Protein AF-A0AA39ZCD0-F1 (afdb_monomer)

Radius of gyration: 27.42 Å; Cα contacts (8 Å, |Δi|>4): 130; chains: 1; bounding box: 56×53×64 Å

Organism: NCBI:txid330535

Structure (mmCIF, N/CA/C/O backbone):
data_AF-A0AA39ZCD0-F1
#
_entry.id   AF-A0AA39ZCD0-F1
#
loop_
_atom_site.group_PDB
_atom_site.id
_atom_site.type_symbol
_atom_site.label_atom_id
_atom_site.label_alt_id
_atom_site.label_comp_id
_atom_site.label_asym_id
_atom_site.label_entity_id
_atom_site.label_seq_id
_atom_site.pdbx_PDB_ins_code
_atom_site.Cartn_x
_atom_site.Cartn_y
_atom_site.Cartn_z
_atom_site.occupancy
_atom_site.B_iso_or_equiv
_atom_site.auth_seq_id
_atom_site.auth_comp_id
_atom_site.auth_asym_id
_atom_site.auth_atom_id
_atom_site.pdbx_PDB_model_num
ATOM 1 N N . MET A 1 1 ? 4.519 18.105 -7.112 1.00 44.09 1 MET A N 1
ATOM 2 C CA . MET A 1 1 ? 4.224 17.464 -8.408 1.00 44.09 1 MET A CA 1
ATOM 3 C C . MET A 1 1 ? 4.262 18.559 -9.457 1.00 44.09 1 MET A C 1
ATOM 5 O O . MET A 1 1 ? 3.676 19.600 -9.175 1.00 44.09 1 MET A O 1
ATOM 9 N N . PRO A 1 2 ? 4.978 18.392 -10.578 1.00 51.25 2 PRO A N 1
ATOM 10 C CA . PRO A 1 2 ? 4.897 19.323 -11.704 1.00 51.25 2 PRO A CA 1
ATOM 11 C C . PRO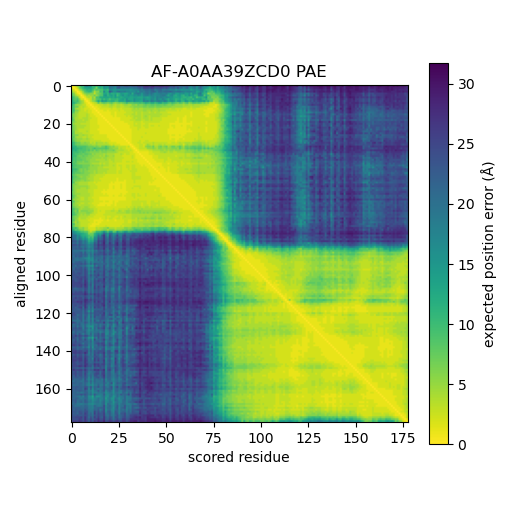 A 1 2 ? 3.452 19.404 -12.214 1.00 51.25 2 PRO A C 1
ATOM 13 O O . PRO A 1 2 ? 2.723 18.412 -12.127 1.00 51.25 2 PRO A O 1
ATOM 16 N N . GLU A 1 3 ? 3.031 20.560 -12.723 1.00 55.91 3 GLU A N 1
ATOM 17 C CA . GLU A 1 3 ? 1.694 20.727 -13.303 1.00 55.91 3 GLU A CA 1
ATOM 18 C C . GLU A 1 3 ? 1.580 19.935 -14.616 1.00 55.91 3 GLU A C 1
ATOM 20 O O . GLU A 1 3 ? 2.472 19.969 -15.466 1.00 55.91 3 GLU A O 1
ATOM 25 N N . SER A 1 4 ? 0.490 19.181 -14.779 1.00 61.84 4 SER A N 1
ATOM 26 C CA . SER A 1 4 ? 0.178 18.495 -16.035 1.00 61.84 4 SER A CA 1
ATOM 27 C C . SER A 1 4 ? -0.308 19.507 -17.067 1.00 61.84 4 SER A C 1
ATOM 29 O O . SER A 1 4 ? -1.226 20.274 -16.780 1.00 61.84 4 SER A O 1
ATOM 31 N N . ILE A 1 5 ? 0.259 19.475 -18.271 1.00 66.38 5 ILE A N 1
ATOM 32 C CA . ILE A 1 5 ? -0.042 20.456 -19.323 1.00 66.38 5 ILE A CA 1
ATOM 33 C C . ILE A 1 5 ? -1.172 19.953 -20.234 1.00 66.38 5 ILE A C 1
ATOM 35 O O . ILE A 1 5 ? -1.940 20.757 -20.756 1.00 66.38 5 ILE A O 1
ATOM 39 N N . LEU A 1 6 ? -1.333 18.630 -20.381 1.00 69.38 6 LEU A N 1
ATOM 40 C CA . LEU A 1 6 ? -2.444 17.999 -21.106 1.00 69.38 6 LEU A CA 1
ATOM 41 C C . LEU A 1 6 ? -2.854 16.683 -20.429 1.00 69.38 6 LEU A C 1
ATOM 43 O O . LEU A 1 6 ? -1.992 15.894 -20.042 1.00 69.38 6 LEU A O 1
ATOM 47 N N . SER A 1 7 ? -4.160 16.418 -20.335 1.00 71.88 7 SER A N 1
ATOM 48 C CA . SER A 1 7 ? -4.708 15.131 -19.893 1.00 71.88 7 SER A CA 1
ATOM 49 C C . SER A 1 7 ? -5.740 14.605 -20.896 1.00 71.88 7 SER A C 1
ATOM 51 O O . SER A 1 7 ? -6.658 15.318 -21.303 1.00 71.88 7 SER A O 1
ATOM 53 N N . HIS A 1 8 ? -5.574 13.358 -21.345 1.00 69.31 8 HIS A N 1
ATOM 54 C CA . HIS A 1 8 ? -6.487 12.716 -22.296 1.00 69.31 8 HIS A CA 1
ATOM 55 C C . HIS A 1 8 ? -6.453 11.188 -22.150 1.00 69.31 8 HIS A C 1
ATOM 57 O O . HIS A 1 8 ? -5.379 10.596 -22.099 1.00 69.31 8 HIS A O 1
ATOM 63 N N . ASN A 1 9 ? -7.627 10.544 -22.101 1.00 73.50 9 ASN A N 1
ATOM 64 C CA . ASN A 1 9 ? -7.791 9.081 -22.022 1.00 73.50 9 ASN A CA 1
ATOM 65 C C . ASN A 1 9 ? -6.924 8.379 -20.952 1.00 73.50 9 ASN A C 1
ATOM 67 O O . ASN A 1 9 ? -6.330 7.343 -21.229 1.00 73.50 9 ASN A O 1
ATOM 71 N N . GLY A 1 10 ? -6.841 8.934 -19.737 1.00 72.44 10 GLY A N 1
ATOM 72 C CA . GLY A 1 10 ? -6.073 8.335 -18.631 1.00 72.44 10 GLY A CA 1
ATOM 73 C C . GLY A 1 10 ? -4.564 8.601 -18.675 1.00 72.44 10 GLY A C 1
ATOM 74 O O . GLY A 1 10 ? -3.849 8.219 -17.758 1.00 72.44 10 GLY A O 1
ATOM 75 N N . PHE A 1 11 ? -4.072 9.317 -19.684 1.00 82.44 11 PHE A N 1
ATOM 76 C CA . PHE A 1 11 ? -2.681 9.751 -19.739 1.00 82.44 11 PHE A CA 1
ATOM 77 C C . PHE A 1 11 ? -2.556 11.227 -19.364 1.00 82.44 11 PHE A C 1
ATOM 79 O O . PHE A 1 11 ? -3.386 12.051 -19.766 1.00 82.44 11 PHE A O 1
ATOM 86 N N . ALA A 1 12 ? -1.499 11.565 -18.626 1.00 85.44 12 ALA A N 1
ATOM 87 C CA . ALA A 1 12 ? -1.090 12.940 -18.379 1.00 85.44 12 ALA A CA 1
ATOM 88 C C . ALA A 1 12 ? 0.286 13.181 -18.980 1.00 85.44 12 ALA A C 1
ATOM 90 O O . ALA A 1 12 ? 1.235 12.430 -18.756 1.00 85.44 12 ALA A O 1
ATOM 91 N N . LEU A 1 13 ? 0.373 14.271 -19.731 1.00 90.00 13 LEU A N 1
ATOM 92 C CA . LEU A 1 13 ? 1.620 14.796 -20.243 1.00 90.00 13 LEU A CA 1
ATOM 93 C C . LEU A 1 13 ? 2.082 15.923 -19.318 1.00 90.00 13 LEU A C 1
ATOM 95 O O . LEU A 1 13 ? 1.360 16.903 -19.103 1.00 90.00 13 LEU A O 1
ATOM 99 N N . ARG A 1 14 ? 3.292 15.792 -18.780 1.00 92.88 14 ARG A N 1
ATOM 100 C CA . ARG A 1 14 ? 3.943 16.820 -17.958 1.00 92.88 14 ARG A CA 1
ATOM 101 C C . ARG A 1 14 ? 5.411 16.953 -18.327 1.00 92.88 14 ARG A C 1
ATOM 103 O O . ARG A 1 14 ? 5.994 16.031 -18.894 1.00 92.88 14 ARG A O 1
ATOM 110 N N . GLU A 1 15 ? 6.019 18.078 -17.976 1.00 93.75 15 GLU A N 1
ATOM 111 C CA . GLU A 1 15 ? 7.472 18.212 -18.071 1.00 93.75 15 GLU A CA 1
ATOM 112 C C . GLU A 1 15 ? 8.171 17.249 -17.098 1.00 93.75 15 GLU A C 1
ATOM 114 O O . GLU A 1 15 ? 7.703 16.978 -15.981 1.00 93.75 15 GLU A O 1
ATOM 119 N N . ALA A 1 16 ? 9.286 16.692 -17.560 1.00 93.56 16 ALA A N 1
ATOM 120 C CA . ALA A 1 16 ? 10.140 15.817 -16.782 1.00 93.56 16 ALA A CA 1
ATOM 121 C C . ALA A 1 16 ? 11.045 16.625 -15.846 1.00 93.56 16 ALA A C 1
ATOM 123 O O . ALA A 1 16 ? 11.486 17.728 -16.158 1.00 93.56 16 ALA A O 1
ATOM 124 N N . THR A 1 17 ? 11.352 16.038 -14.697 1.00 94.31 17 THR A N 1
ATOM 125 C CA . THR A 1 17 ? 12.225 16.607 -13.668 1.00 94.31 17 THR A CA 1
ATOM 126 C C . THR A 1 17 ? 13.406 15.684 -13.396 1.00 94.31 17 THR A C 1
ATOM 128 O O . THR A 1 17 ? 13.421 14.528 -13.818 1.00 94.31 17 THR A O 1
ATOM 131 N N . GLU A 1 18 ? 14.394 16.154 -12.633 1.00 94.50 18 GLU A N 1
ATO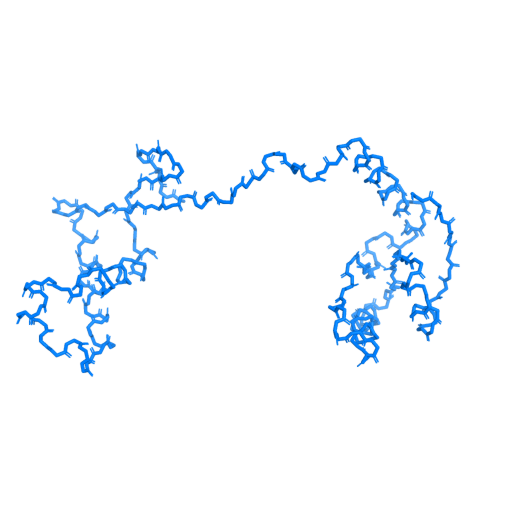M 132 C CA . GLU A 1 18 ? 15.552 15.333 -12.255 1.00 94.50 18 GLU A CA 1
ATOM 133 C C . GLU A 1 18 ? 15.153 14.048 -11.496 1.00 94.50 18 GLU A C 1
ATOM 135 O O . GLU A 1 18 ? 15.809 13.012 -11.623 1.00 94.50 18 GLU A O 1
ATOM 140 N N . ALA A 1 19 ? 14.033 14.070 -10.764 1.00 94.38 19 ALA A N 1
ATOM 141 C CA . ALA A 1 19 ? 13.493 12.888 -10.088 1.00 94.38 19 ALA A CA 1
ATOM 142 C C . ALA A 1 19 ? 13.088 11.771 -11.068 1.00 94.38 19 ALA A C 1
ATOM 144 O O . ALA A 1 19 ? 13.095 10.595 -10.701 1.00 94.38 19 ALA A O 1
ATOM 145 N N . ASP A 1 20 ? 12.789 12.123 -12.319 1.00 95.06 20 ASP A N 1
ATOM 146 C CA . ASP A 1 20 ? 12.362 11.190 -13.355 1.00 95.06 20 ASP A CA 1
ATOM 147 C C . ASP A 1 20 ? 13.537 10.527 -14.093 1.00 95.06 20 ASP A C 1
ATOM 149 O O . ASP A 1 20 ? 13.322 9.628 -14.909 1.00 95.06 20 ASP A O 1
ATOM 153 N N . LEU A 1 21 ? 14.788 10.912 -13.803 1.00 96.44 21 LEU A N 1
ATOM 154 C CA . LEU A 1 21 ? 15.980 10.374 -14.470 1.00 96.44 21 LEU A CA 1
ATOM 155 C C . LEU A 1 21 ? 16.028 8.836 -14.526 1.00 96.44 21 LEU A C 1
ATOM 157 O O . LEU A 1 21 ? 16.328 8.307 -15.599 1.00 96.44 21 LEU A O 1
ATOM 161 N N . PRO A 1 22 ? 15.719 8.077 -13.452 1.00 95.81 22 PRO A N 1
ATOM 162 C CA . PRO A 1 22 ? 15.685 6.617 -13.540 1.00 95.81 22 PRO A CA 1
ATOM 163 C C . PRO A 1 22 ? 14.637 6.097 -14.536 1.00 95.81 22 PRO A C 1
ATOM 165 O O . PRO A 1 22 ? 14.894 5.123 -15.242 1.00 95.81 22 PRO A O 1
ATOM 168 N N . ALA A 1 23 ? 13.469 6.742 -14.615 1.00 93.75 23 ALA A N 1
ATOM 169 C CA . ALA A 1 23 ? 12.394 6.351 -15.522 1.00 93.75 23 ALA A CA 1
ATOM 170 C C . ALA A 1 23 ? 12.734 6.700 -16.978 1.00 93.75 23 ALA A C 1
ATOM 172 O O . ALA A 1 23 ? 12.608 5.842 -17.848 1.00 93.75 23 ALA A O 1
ATOM 173 N N . LEU A 1 24 ? 13.247 7.910 -17.227 1.00 95.88 24 LEU A N 1
ATOM 174 C CA . LEU A 1 24 ? 13.734 8.342 -18.541 1.00 95.88 24 LEU A CA 1
ATOM 175 C C . LEU A 1 24 ? 14.825 7.410 -19.073 1.00 95.88 24 LEU A C 1
ATOM 177 O O . LEU A 1 24 ? 14.736 6.939 -20.204 1.00 95.88 24 LEU A O 1
ATOM 181 N N . THR A 1 25 ? 15.811 7.085 -18.231 1.00 96.75 25 THR A N 1
ATOM 182 C CA . THR A 1 25 ? 16.914 6.182 -18.600 1.00 96.75 25 THR A CA 1
ATOM 183 C C . THR A 1 25 ? 16.378 4.803 -18.968 1.00 96.75 25 THR A C 1
ATOM 185 O O . THR A 1 25 ? 16.749 4.244 -19.997 1.00 96.75 25 THR A O 1
ATOM 188 N N . ARG A 1 26 ? 15.440 4.270 -18.175 1.00 95.38 26 ARG A N 1
ATOM 189 C CA . ARG A 1 26 ? 14.784 2.997 -18.478 1.00 95.38 26 ARG A CA 1
ATOM 190 C C . ARG A 1 26 ? 14.054 3.026 -19.815 1.00 95.38 26 ARG A C 1
ATOM 192 O O . ARG A 1 26 ? 14.234 2.103 -20.603 1.00 95.38 26 ARG A O 1
ATOM 199 N N . ILE A 1 27 ? 13.230 4.047 -20.047 1.00 94.69 27 ILE A N 1
ATOM 200 C CA . ILE A 1 27 ? 12.458 4.196 -21.286 1.00 94.69 27 ILE A CA 1
ATOM 201 C C . ILE A 1 27 ? 13.403 4.272 -22.483 1.00 94.69 27 ILE A C 1
ATOM 203 O O . ILE A 1 27 ? 13.161 3.594 -23.473 1.00 94.69 27 ILE A O 1
ATOM 207 N N . HIS A 1 28 ? 14.499 5.024 -22.381 1.00 94.81 28 HIS A N 1
ATOM 208 C CA . HIS A 1 28 ? 15.498 5.111 -23.441 1.00 94.81 28 HIS A CA 1
ATOM 209 C C . HIS A 1 28 ? 16.135 3.743 -23.732 1.00 94.81 28 HIS A C 1
ATOM 211 O O . HIS A 1 28 ? 16.032 3.234 -24.845 1.00 94.81 28 HIS A O 1
ATOM 217 N N . VAL A 1 29 ? 16.718 3.100 -22.714 1.00 93.06 29 VAL A N 1
ATOM 218 C CA . VAL A 1 29 ? 17.422 1.814 -22.868 1.00 93.06 29 VAL A CA 1
ATOM 219 C C . VAL A 1 29 ? 16.496 0.714 -23.404 1.00 93.06 29 VAL A C 1
ATOM 221 O O . VAL A 1 29 ? 16.932 -0.144 -24.167 1.00 93.06 29 VAL A O 1
ATOM 224 N N . GLN A 1 30 ? 15.217 0.725 -23.017 1.00 91.88 30 GLN A N 1
ATOM 225 C CA . GLN A 1 30 ? 14.235 -0.279 -23.443 1.00 91.88 30 GLN A CA 1
ATOM 226 C C . GLN A 1 30 ? 13.532 0.072 -24.761 1.00 91.88 30 GLN A C 1
ATOM 228 O O . GLN A 1 30 ? 13.071 -0.834 -25.450 1.00 91.88 30 GLN A O 1
ATOM 233 N N . GLY A 1 31 ? 13.419 1.357 -25.096 1.00 90.94 31 GLY A N 1
ATOM 234 C CA . GLY A 1 31 ? 12.686 1.843 -26.264 1.00 90.94 31 GLY A CA 1
ATOM 235 C C . GLY A 1 31 ? 13.540 1.953 -27.523 1.00 90.94 31 GLY A C 1
ATOM 236 O O . GLY A 1 31 ? 13.033 1.725 -28.614 1.00 90.94 31 GLY A O 1
ATOM 237 N N . PHE A 1 32 ? 14.835 2.247 -27.381 1.00 86.88 32 PHE A N 1
ATOM 238 C CA . PHE A 1 32 ? 15.748 2.484 -28.505 1.00 86.88 32 PHE A CA 1
ATOM 239 C C . PHE A 1 32 ? 16.640 1.259 -28.787 1.00 86.88 32 PHE A C 1
ATOM 241 O O . PHE A 1 32 ? 17.846 1.357 -29.011 1.00 86.88 32 PHE A O 1
ATOM 248 N N . THR A 1 33 ? 16.061 0.058 -28.760 1.00 81.62 33 THR A N 1
ATOM 249 C CA . THR A 1 33 ? 16.808 -1.200 -28.942 1.00 81.62 33 THR A CA 1
ATOM 250 C C . THR A 1 33 ? 17.250 -1.435 -30.391 1.00 81.62 33 THR A C 1
ATOM 252 O O . THR A 1 33 ? 18.344 -1.966 -30.618 1.00 81.62 33 THR A O 1
ATOM 255 N N . GLU A 1 34 ? 16.440 -1.006 -31.364 1.00 82.94 34 GLU A N 1
ATOM 256 C CA . GLU A 1 34 ? 16.639 -1.225 -32.809 1.00 82.94 34 GLU A CA 1
ATOM 257 C C . GLU A 1 34 ? 17.085 0.030 -33.577 1.00 82.94 34 GLU A C 1
ATOM 259 O O . GLU A 1 34 ? 17.214 0.010 -34.799 1.00 82.94 34 GLU A O 1
ATOM 264 N N . GLU A 1 35 ? 17.362 1.122 -32.871 1.00 84.88 35 GLU A N 1
ATOM 265 C CA . GLU A 1 35 ? 17.651 2.415 -33.486 1.00 84.88 35 GLU A CA 1
ATOM 266 C C . GLU A 1 35 ? 19.056 2.425 -34.118 1.00 84.88 35 GLU A C 1
ATOM 268 O O . GLU A 1 35 ? 20.048 2.184 -33.416 1.00 84.88 35 GLU A O 1
ATOM 273 N N . PRO A 1 36 ? 19.196 2.700 -35.435 1.00 90.31 36 PRO A N 1
ATOM 274 C CA . PRO A 1 36 ? 20.482 2.598 -36.133 1.00 90.31 36 PRO A CA 1
ATOM 275 C C . PRO A 1 36 ? 21.582 3.470 -35.522 1.00 90.31 36 PRO A C 1
ATOM 277 O O . PRO A 1 36 ? 22.748 3.076 -35.493 1.00 90.31 36 PRO A O 1
ATOM 280 N N . TYR A 1 37 ? 21.210 4.641 -34.999 1.00 89.56 37 TYR A N 1
ATOM 281 C CA . TYR A 1 37 ? 22.121 5.525 -34.275 1.00 89.56 37 TYR A CA 1
ATOM 282 C C . TYR A 1 37 ? 22.662 4.863 -33.001 1.00 89.56 37 TYR A C 1
ATOM 284 O O . TYR A 1 37 ? 23.874 4.856 -32.790 1.00 89.56 37 TYR A O 1
ATOM 292 N N . GLU A 1 38 ? 21.795 4.244 -32.195 1.00 87.50 38 GLU A N 1
ATOM 293 C CA . GLU A 1 38 ? 22.200 3.580 -30.952 1.00 87.50 38 GLU A CA 1
ATOM 294 C C . GLU A 1 38 ? 23.121 2.385 -31.225 1.00 87.50 38 GLU A C 1
ATOM 296 O O . GLU A 1 38 ? 24.093 2.144 -30.507 1.00 87.50 38 GLU A O 1
ATOM 301 N N . GLN A 1 39 ? 22.853 1.645 -32.306 1.00 87.75 39 GLN A N 1
ATOM 302 C CA . GLN A 1 39 ? 23.717 0.552 -32.751 1.00 87.75 39 GLN A CA 1
ATOM 303 C C . GLN A 1 39 ? 25.091 1.038 -33.210 1.00 87.75 39 GLN A C 1
ATOM 305 O O . GLN A 1 39 ? 26.099 0.418 -32.870 1.00 87.75 39 GLN A O 1
ATOM 310 N N . TYR A 1 40 ? 25.135 2.140 -33.957 1.00 92.06 40 TYR A N 1
ATOM 311 C CA . TYR A 1 40 ? 26.373 2.698 -34.486 1.00 92.06 40 TYR A CA 1
ATOM 312 C C . TYR A 1 40 ? 27.233 3.364 -33.402 1.00 92.06 40 TYR A C 1
ATOM 314 O O . TYR A 1 40 ? 28.434 3.109 -33.324 1.00 92.06 40 TYR A O 1
ATOM 322 N N . CYS A 1 41 ? 26.634 4.202 -32.555 1.00 91.31 41 CYS A N 1
ATOM 323 C CA . CYS A 1 41 ? 27.354 4.967 -31.538 1.00 91.31 41 CYS A CA 1
ATOM 324 C C . CYS A 1 41 ? 27.679 4.149 -30.285 1.00 91.31 41 CYS A C 1
ATOM 326 O O . CYS A 1 41 ? 28.717 4.382 -29.665 1.00 91.31 41 CYS A O 1
ATOM 328 N N . PHE A 1 42 ? 26.843 3.168 -29.933 1.00 93.38 42 PHE A N 1
ATOM 329 C CA . PHE A 1 42 ? 27.001 2.368 -28.715 1.00 93.38 42 PHE A CA 1
ATOM 330 C C . PHE A 1 42 ? 26.970 0.860 -29.024 1.00 93.38 42 PHE A C 1
ATOM 332 O O . PHE A 1 42 ? 26.117 0.119 -28.516 1.00 93.38 42 PHE A O 1
ATOM 339 N N . PRO A 1 43 ? 27.922 0.354 -29.835 1.00 94.25 43 PRO A N 1
ATOM 340 C CA . PRO A 1 43 ? 27.924 -1.039 -30.286 1.00 94.25 43 PRO A CA 1
ATOM 341 C C . PRO A 1 43 ? 28.134 -2.043 -29.142 1.00 94.25 43 PRO A C 1
ATOM 343 O O . PRO A 1 43 ? 27.706 -3.188 -29.240 1.00 94.25 43 PRO A O 1
ATOM 346 N N . ARG A 1 44 ? 28.757 -1.615 -28.033 1.00 94.38 44 ARG A N 1
ATOM 347 C CA . ARG A 1 44 ? 29.088 -2.464 -26.872 1.00 94.38 44 ARG A CA 1
ATOM 348 C C . ARG A 1 44 ? 28.124 -2.304 -25.691 1.00 94.38 44 ARG A C 1
ATOM 350 O O . ARG A 1 44 ? 28.396 -2.822 -24.614 1.00 94.38 44 ARG A O 1
ATOM 357 N N . ARG A 1 45 ? 26.988 -1.617 -25.866 1.00 92.88 45 ARG A N 1
ATOM 358 C CA . ARG A 1 45 ? 26.023 -1.354 -24.777 1.00 92.88 45 ARG A CA 1
ATOM 359 C C . ARG A 1 45 ? 25.473 -2.617 -24.105 1.00 92.88 45 ARG A C 1
ATOM 361 O O . ARG A 1 45 ? 25.148 -2.588 -22.928 1.00 92.88 45 ARG A O 1
ATOM 368 N N . ASN A 1 46 ? 25.421 -3.735 -24.832 1.00 91.00 46 ASN A N 1
ATOM 369 C CA . ASN A 1 46 ? 24.986 -5.025 -24.287 1.00 91.00 46 ASN A CA 1
ATOM 370 C C . ASN A 1 46 ? 26.090 -5.741 -23.488 1.00 91.00 46 ASN A C 1
ATOM 372 O O . ASN A 1 46 ? 25.781 -6.553 -22.623 1.00 91.00 46 ASN A O 1
ATOM 376 N N . GLU A 1 47 ? 27.365 -5.454 -23.774 1.00 95.88 47 GLU A N 1
ATOM 377 C CA . GLU A 1 47 ? 28.508 -5.967 -23.004 1.00 95.88 47 GLU A CA 1
ATOM 378 C C . GLU A 1 47 ? 28.707 -5.169 -21.706 1.00 95.88 47 GLU A C 1
ATOM 380 O O . GLU A 1 47 ? 29.127 -5.737 -20.700 1.00 95.88 47 GLU A O 1
ATOM 385 N N . TYR A 1 48 ? 28.373 -3.871 -21.721 1.00 95.88 48 TYR A N 1
ATOM 386 C CA . TYR A 1 48 ? 28.502 -2.950 -20.583 1.00 95.88 48 TYR A CA 1
ATOM 387 C C . TYR A 1 48 ? 27.183 -2.213 -20.302 1.00 95.88 48 TYR A C 1
ATOM 389 O O . TYR A 1 48 ? 27.102 -0.991 -20.467 1.00 95.88 48 TYR A O 1
ATOM 397 N N . PRO A 1 49 ? 26.128 -2.936 -19.892 1.00 94.31 49 PRO A N 1
ATOM 398 C CA . PRO A 1 49 ? 24.809 -2.343 -19.686 1.00 94.31 49 PRO A CA 1
ATOM 399 C C . PRO A 1 49 ? 24.796 -1.313 -18.551 1.00 94.31 49 PRO A C 1
ATOM 401 O O . PRO A 1 49 ? 24.083 -0.317 -18.649 1.00 94.31 49 PRO A O 1
ATOM 404 N N . ASP A 1 50 ? 25.612 -1.512 -17.511 1.00 96.25 50 ASP A N 1
ATOM 405 C CA . ASP A 1 50 ? 25.716 -0.575 -16.390 1.00 96.25 50 ASP A CA 1
ATOM 406 C C . ASP A 1 50 ? 26.360 0.749 -16.819 1.00 96.25 50 ASP A C 1
ATOM 408 O O . ASP A 1 50 ? 25.839 1.815 -16.496 1.00 96.25 50 ASP A O 1
ATOM 412 N N . ASP A 1 51 ? 27.445 0.702 -17.599 1.00 96.62 51 ASP A N 1
ATOM 413 C CA . ASP A 1 51 ? 28.096 1.913 -18.114 1.00 96.62 51 ASP A CA 1
ATOM 414 C C . ASP A 1 51 ? 27.156 2.679 -19.045 1.00 96.62 51 ASP A C 1
ATOM 416 O O . ASP A 1 51 ? 27.005 3.894 -18.913 1.00 96.62 51 ASP A O 1
ATOM 420 N N . TYR A 1 52 ? 26.484 1.966 -19.955 1.00 95.44 52 TYR A N 1
ATOM 421 C CA . TYR A 1 52 ? 25.498 2.567 -20.847 1.00 95.44 52 TYR A CA 1
ATOM 422 C C . TYR A 1 52 ? 24.370 3.227 -20.048 1.00 95.44 52 TYR A C 1
ATOM 424 O O . TYR A 1 52 ? 24.062 4.392 -20.274 1.00 95.44 52 TYR A O 1
ATOM 432 N N . TRP A 1 53 ? 23.836 2.550 -19.028 1.00 96.38 53 TRP A N 1
ATOM 433 C CA . TRP A 1 53 ? 22.833 3.123 -18.134 1.00 96.38 53 TRP A CA 1
ATOM 434 C C . TRP A 1 53 ? 23.312 4.409 -17.446 1.00 96.38 53 TRP A C 1
ATOM 436 O O . TRP A 1 53 ? 22.594 5.412 -17.456 1.00 96.38 53 TRP A O 1
ATOM 446 N N . GLN A 1 54 ? 24.508 4.408 -16.845 1.00 97.25 54 GLN A N 1
ATOM 447 C CA . GLN A 1 54 ? 25.023 5.581 -16.126 1.00 97.25 54 GLN A CA 1
ATOM 448 C C . GLN A 1 54 ? 25.246 6.770 -17.068 1.00 97.25 54 GLN A C 1
ATOM 450 O O . GLN A 1 54 ? 24.846 7.889 -16.742 1.00 97.25 54 GLN A O 1
ATOM 455 N N . TRP A 1 55 ? 25.823 6.540 -18.250 1.00 96.81 55 TRP A N 1
ATOM 456 C CA . TRP A 1 55 ? 26.069 7.597 -19.235 1.00 96.81 55 TRP A CA 1
ATOM 457 C C . TRP A 1 55 ? 24.791 8.105 -19.902 1.00 96.81 55 TRP A C 1
ATOM 459 O O . TRP A 1 55 ? 24.657 9.312 -20.110 1.00 96.81 55 TRP A O 1
ATOM 469 N N . THR A 1 56 ? 23.816 7.236 -20.178 1.00 96.56 56 THR A N 1
ATOM 470 C CA . THR A 1 56 ? 22.487 7.655 -20.644 1.00 96.56 56 THR A CA 1
ATOM 471 C C . THR A 1 56 ? 21.804 8.508 -19.578 1.00 96.56 56 THR A C 1
ATOM 473 O O . THR A 1 56 ? 21.326 9.599 -19.884 1.00 96.56 56 THR A O 1
ATOM 476 N N . LYS A 1 57 ? 21.820 8.082 -18.307 1.00 97.06 57 LYS A N 1
ATOM 477 C CA . LYS A 1 57 ? 21.265 8.868 -17.198 1.00 97.06 57 LYS A CA 1
ATOM 478 C C . LYS A 1 57 ? 21.931 10.241 -17.080 1.00 97.06 57 LYS A C 1
ATOM 480 O O . LYS A 1 57 ? 21.227 11.237 -16.923 1.00 97.06 57 LYS A O 1
ATOM 485 N N . GLN A 1 58 ? 23.261 10.299 -17.177 1.00 97.44 58 GLN A N 1
ATOM 486 C CA . GLN A 1 58 ? 24.005 11.559 -17.154 1.00 97.44 58 GLN A CA 1
ATOM 487 C C . GLN A 1 58 ? 23.631 12.454 -18.342 1.00 97.44 58 GLN A C 1
ATOM 489 O O . GLN A 1 58 ? 23.385 13.639 -18.154 1.00 97.44 58 GLN A O 1
ATOM 494 N N . SER A 1 59 ? 23.488 11.885 -19.540 1.00 95.88 59 SER A N 1
ATOM 495 C CA . SER A 1 59 ? 23.085 12.636 -20.736 1.00 95.88 59 SER A CA 1
ATOM 496 C C . SER A 1 59 ? 21.702 13.276 -20.564 1.00 95.88 59 SER A C 1
ATOM 498 O O . SER A 1 59 ? 21.524 14.460 -20.840 1.00 95.88 59 SER A O 1
ATOM 500 N N . TYR A 1 60 ? 20.727 12.529 -20.032 1.00 96.75 60 TYR A N 1
ATOM 501 C CA . TYR A 1 60 ? 19.396 13.068 -19.726 1.00 96.75 60 TYR A CA 1
ATOM 502 C C . TYR A 1 60 ? 19.422 14.126 -18.619 1.00 96.75 60 TYR A C 1
ATOM 504 O O . TYR A 1 60 ? 18.642 15.077 -18.678 1.00 96.75 60 TYR A O 1
ATOM 512 N N . LYS A 1 61 ? 20.329 14.009 -17.641 1.00 97.06 61 LYS A N 1
ATOM 513 C CA . LYS A 1 61 ? 20.554 15.069 -16.655 1.00 97.06 61 LYS A CA 1
ATOM 514 C C . LYS A 1 61 ? 21.060 16.345 -17.328 1.00 97.06 61 LYS A C 1
ATOM 516 O O . LYS A 1 61 ? 20.477 17.404 -17.117 1.00 97.06 61 LYS A O 1
ATOM 521 N N . ASP A 1 62 ? 22.069 16.235 -18.188 1.00 96.88 62 ASP A N 1
ATOM 522 C CA . ASP A 1 62 ? 22.640 17.382 -18.899 1.00 96.88 62 ASP A CA 1
ATOM 523 C C . ASP A 1 62 ? 21.603 18.072 -19.805 1.00 96.88 62 ASP A C 1
ATOM 525 O O . ASP A 1 62 ? 21.663 19.288 -20.004 1.00 96.88 62 ASP A O 1
ATOM 529 N N . PHE A 1 63 ? 20.640 17.317 -20.350 1.00 96.56 63 PHE A N 1
ATOM 530 C CA . PHE A 1 63 ? 19.514 17.874 -21.106 1.00 96.56 63 PHE A CA 1
ATOM 531 C C . PHE A 1 63 ? 18.554 18.667 -20.214 1.00 96.56 63 PHE A C 1
ATOM 533 O O . PHE A 1 63 ? 18.183 19.783 -20.579 1.00 96.56 63 PHE A O 1
ATOM 540 N N . LEU A 1 64 ? 18.182 18.126 -19.048 1.00 94.56 64 LEU A N 1
ATOM 541 C CA . LEU A 1 64 ? 17.315 18.810 -18.080 1.00 94.56 64 LEU A CA 1
ATOM 542 C C . LEU A 1 64 ? 17.971 20.072 -17.497 1.00 94.56 64 LEU A C 1
ATOM 544 O O . LEU A 1 64 ? 17.282 21.062 -17.263 1.00 94.56 64 LEU A O 1
ATOM 548 N N . ASP A 1 65 ? 19.297 20.073 -17.337 1.00 95.12 65 ASP A N 1
ATOM 549 C CA . ASP A 1 65 ? 20.069 21.233 -16.871 1.00 95.12 65 ASP A CA 1
ATOM 550 C C . ASP A 1 65 ? 20.163 22.354 -17.942 1.00 95.12 65 ASP A C 1
ATOM 552 O O . ASP A 1 65 ? 20.617 23.466 -17.659 1.00 95.12 65 ASP A O 1
ATOM 556 N N . GLN A 1 66 ? 19.693 22.103 -19.175 1.00 94.62 66 GLN A N 1
ATOM 557 C CA . GLN A 1 66 ? 19.665 23.053 -20.298 1.00 94.62 66 GLN A CA 1
ATOM 558 C C . GLN A 1 66 ? 18.231 23.317 -20.816 1.00 94.62 66 GLN A C 1
ATOM 560 O O . GLN A 1 66 ? 17.957 23.115 -22.005 1.00 94.62 66 GLN A O 1
ATOM 565 N N . PRO A 1 67 ? 17.316 23.859 -19.985 1.00 90.31 67 PRO A N 1
ATOM 566 C CA . PRO A 1 67 ? 15.896 24.013 -20.336 1.00 90.31 67 PRO A CA 1
ATOM 567 C C . PRO A 1 67 ? 15.631 25.000 -21.488 1.00 90.31 67 PRO A C 1
ATOM 569 O O . PRO A 1 67 ? 14.564 24.997 -22.088 1.00 90.31 67 PRO A O 1
ATOM 572 N N . HIS A 1 68 ? 16.608 25.847 -21.830 1.00 91.44 68 HIS A N 1
ATOM 573 C CA . HIS A 1 68 ? 16.546 26.755 -22.983 1.00 91.44 68 HIS A CA 1
ATOM 574 C C . HIS A 1 68 ? 16.822 26.054 -24.325 1.00 91.44 68 HIS A C 1
ATOM 576 O O . HIS A 1 68 ? 16.591 26.642 -25.381 1.00 91.44 68 HIS A O 1
ATOM 582 N N . LYS A 1 69 ? 17.366 24.831 -24.291 1.00 93.75 69 LYS A N 1
ATOM 583 C CA . LYS A 1 69 ? 17.747 24.046 -25.471 1.00 93.75 69 LYS A CA 1
ATOM 584 C C . LYS A 1 69 ? 16.906 22.783 -25.617 1.00 93.75 69 LYS A C 1
ATOM 586 O O . LYS A 1 69 ? 16.569 22.412 -26.739 1.00 93.75 69 LYS A O 1
ATOM 591 N N . TYR A 1 70 ? 16.580 22.134 -24.503 1.00 92.50 70 TYR A N 1
ATOM 592 C CA . TYR A 1 70 ? 15.807 20.902 -24.484 1.00 92.50 70 TYR A CA 1
ATOM 593 C C . TYR A 1 70 ? 14.625 21.030 -23.531 1.00 92.50 70 TYR A C 1
ATOM 595 O O . TYR A 1 70 ? 14.759 21.536 -22.421 1.00 92.50 70 TYR A O 1
ATOM 603 N N . THR A 1 71 ? 13.481 20.498 -23.947 1.00 91.00 71 THR A N 1
ATOM 604 C CA . THR A 1 71 ? 12.340 20.261 -23.063 1.00 91.00 71 THR A CA 1
ATOM 605 C C . THR A 1 71 ? 11.963 18.799 -23.194 1.00 91.00 71 THR A C 1
ATOM 607 O O . THR A 1 71 ? 11.754 18.302 -24.301 1.00 91.00 71 THR A O 1
ATOM 610 N N . ILE A 1 72 ? 11.910 18.098 -22.066 1.00 92.31 72 ILE A N 1
ATOM 611 C CA . ILE A 1 72 ? 11.582 16.677 -22.023 1.00 92.31 72 ILE A CA 1
ATOM 612 C C . ILE A 1 72 ? 10.210 16.548 -21.388 1.00 92.31 72 ILE A C 1
ATOM 614 O O . ILE A 1 72 ? 10.002 16.998 -20.265 1.00 92.31 72 ILE A O 1
ATOM 618 N N . TYR A 1 73 ? 9.286 15.921 -22.106 1.00 92.19 73 TYR A N 1
ATOM 619 C CA . TYR A 1 73 ? 7.964 15.603 -21.591 1.00 92.19 73 TYR A CA 1
ATOM 620 C C . TYR A 1 73 ? 7.876 14.119 -21.262 1.00 92.19 73 TYR A C 1
ATOM 622 O O . TYR A 1 73 ? 8.355 13.272 -22.017 1.00 92.19 73 TYR A O 1
ATOM 630 N N . LEU A 1 74 ? 7.230 13.813 -20.144 1.00 90.88 74 LEU A N 1
ATOM 631 C CA . LEU A 1 74 ? 6.835 12.467 -19.771 1.00 90.88 74 LEU A CA 1
ATOM 632 C C . LEU A 1 74 ? 5.341 12.315 -19.987 1.00 90.88 74 LEU A C 1
ATOM 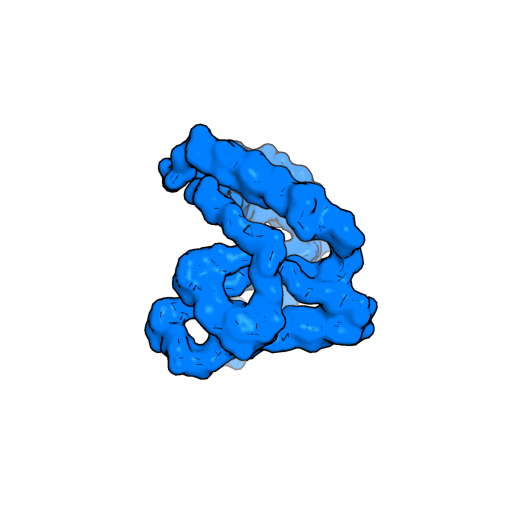634 O O . LEU A 1 74 ? 4.541 13.095 -19.466 1.00 90.88 74 LEU A O 1
ATOM 638 N N . LEU A 1 75 ? 4.993 11.293 -20.762 1.00 90.25 75 LEU A N 1
ATOM 639 C CA . LEU A 1 75 ? 3.643 10.773 -20.821 1.00 90.25 75 LEU A CA 1
ATOM 640 C C . LEU A 1 75 ? 3.544 9.676 -19.772 1.00 90.25 75 LEU A C 1
ATOM 642 O O . LEU A 1 75 ? 4.082 8.581 -19.944 1.00 90.25 75 LEU A O 1
ATOM 646 N N . GLU A 1 76 ? 2.876 9.985 -18.677 1.00 84.38 76 GLU A N 1
ATOM 647 C CA . GLU A 1 76 ? 2.543 8.987 -17.683 1.00 84.38 76 GLU A CA 1
ATOM 648 C C . GLU A 1 76 ? 1.144 8.476 -18.003 1.00 84.38 76 GLU A C 1
ATOM 650 O O . GLU A 1 76 ? 0.213 9.257 -18.216 1.00 84.38 76 GLU A O 1
ATOM 655 N N . ASP A 1 77 ? 0.992 7.152 -18.027 1.00 81.44 77 ASP A N 1
ATOM 656 C CA . ASP A 1 77 ? -0.288 6.572 -17.645 1.00 81.44 77 ASP A CA 1
ATOM 657 C C . ASP A 1 77 ? -0.513 7.087 -16.226 1.00 81.44 77 ASP A C 1
ATOM 659 O O . ASP A 1 77 ? 0.214 6.703 -15.298 1.00 81.44 77 ASP A O 1
ATOM 663 N N . VAL A 1 78 ? -1.431 8.045 -16.071 1.00 68.12 78 VAL A N 1
ATOM 664 C CA . VAL A 1 78 ? -1.940 8.388 -14.750 1.00 68.12 78 VAL A CA 1
ATOM 665 C C . VAL A 1 78 ? -2.682 7.143 -14.405 1.00 68.12 78 VAL A C 1
ATOM 667 O O . VAL A 1 78 ? -3.845 7.071 -14.789 1.00 68.12 78 VAL A O 1
ATOM 670 N N . LYS A 1 79 ? -1.966 6.165 -13.813 1.00 55.19 79 LYS A N 1
ATOM 671 C CA . LYS A 1 79 ? -2.471 4.831 -13.537 1.00 55.19 79 LYS A CA 1
ATOM 672 C C . LYS A 1 79 ? -3.932 5.028 -13.264 1.00 55.19 79 LYS A C 1
ATOM 674 O O . LYS A 1 79 ? -4.293 5.581 -12.219 1.00 55.19 79 LYS A O 1
ATOM 679 N N . HIS A 1 80 ? -4.750 4.614 -14.219 1.00 48.03 80 HIS A N 1
ATOM 680 C CA . HIS A 1 80 ? -6.078 4.247 -13.856 1.00 48.03 80 HIS A CA 1
ATOM 681 C C . HIS A 1 80 ? -5.777 3.038 -12.960 1.00 48.03 80 HIS A C 1
ATOM 683 O O . HIS A 1 80 ? -5.685 1.899 -13.406 1.00 48.03 80 HIS A O 1
ATOM 689 N N . ASP A 1 81 ? -5.578 3.290 -11.654 1.00 47.91 81 ASP A N 1
ATOM 690 C CA . ASP A 1 81 ? -6.417 2.567 -10.730 1.00 47.91 81 ASP A CA 1
ATOM 691 C C . ASP A 1 81 ? -7.763 2.675 -11.427 1.00 47.91 81 ASP A C 1
ATOM 693 O O . ASP A 1 81 ? -8.251 3.805 -11.578 1.00 47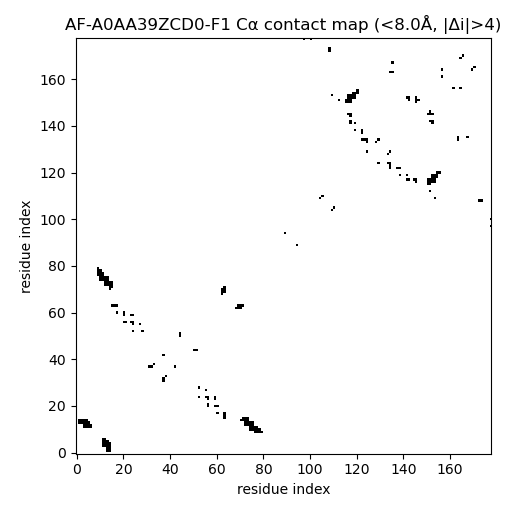.91 81 ASP A O 1
ATOM 697 N N . PRO A 1 82 ? -8.312 1.571 -11.977 1.00 48.00 82 PRO A N 1
ATOM 698 C CA . PRO A 1 82 ? -9.643 1.640 -12.526 1.00 48.00 82 PRO A CA 1
ATOM 699 C C . PRO A 1 82 ? -10.588 2.225 -11.508 1.00 48.00 82 PRO A C 1
ATOM 701 O O . PRO A 1 82 ? -11.698 2.565 -11.910 1.00 48.00 82 PRO A O 1
ATOM 704 N N . GLY A 1 83 ? -10.121 2.311 -10.238 1.00 42.62 83 GLY A N 1
ATOM 705 C CA . GLY A 1 83 ? -10.423 3.402 -9.339 1.00 42.62 83 GLY A CA 1
ATOM 706 C C . GLY A 1 83 ? -11.892 3.380 -9.354 1.00 42.62 83 GLY A C 1
ATOM 707 O O . GLY A 1 83 ? -12.484 4.282 -9.927 1.00 42.62 83 GLY A O 1
ATOM 708 N N . LEU A 1 84 ? -12.393 2.174 -9.031 1.00 48.31 84 LEU A N 1
ATOM 709 C CA . LEU A 1 84 ? -13.765 1.797 -9.183 1.00 48.31 84 LEU A CA 1
ATOM 710 C C . LEU A 1 84 ? -14.443 2.857 -8.335 1.00 48.31 84 LEU A C 1
ATOM 712 O O . LEU A 1 84 ? -14.545 2.674 -7.124 1.00 48.31 84 LEU A O 1
ATOM 716 N N . ASP A 1 85 ? -14.818 3.979 -8.966 1.00 54.62 85 ASP A N 1
ATOM 717 C CA . ASP A 1 85 ? -15.367 5.162 -8.296 1.00 54.62 85 ASP A CA 1
ATOM 718 C C . ASP A 1 85 ? -16.581 4.695 -7.498 1.00 54.62 85 ASP A C 1
ATOM 720 O O . ASP A 1 85 ? -16.943 5.232 -6.455 1.00 54.62 85 ASP A O 1
ATOM 724 N N . GLN A 1 86 ? -17.156 3.594 -7.985 1.00 62.25 86 GLN A N 1
ATOM 725 C CA . GLN A 1 86 ? -18.019 2.688 -7.278 1.00 62.25 86 GLN A CA 1
ATOM 726 C C . GLN A 1 86 ? -17.474 1.261 -7.383 1.00 62.25 86 GLN A C 1
ATOM 728 O O . GLN A 1 86 ? -17.283 0.723 -8.479 1.00 62.25 86 GLN A O 1
ATOM 733 N N . ARG A 1 87 ? -17.307 0.604 -6.230 1.00 69.25 87 ARG A N 1
ATOM 734 C CA . ARG A 1 87 ? -17.164 -0.854 -6.122 1.00 69.25 87 ARG A CA 1
ATOM 735 C C . ARG A 1 87 ? -18.367 -1.526 -6.792 1.00 69.25 87 ARG A C 1
ATOM 737 O O . ARG A 1 87 ? -19.410 -1.683 -6.178 1.00 69.25 87 ARG A O 1
ATOM 744 N N . ARG A 1 88 ? -18.259 -1.924 -8.062 1.00 79.88 88 ARG A N 1
ATOM 745 C CA . ARG A 1 88 ? -19.374 -2.574 -8.789 1.00 79.88 88 ARG A CA 1
ATOM 746 C C . ARG A 1 88 ? -19.754 -3.943 -8.216 1.00 79.88 88 ARG A C 1
ATOM 748 O O . ARG A 1 88 ? -20.829 -4.453 -8.505 1.00 79.88 88 ARG A O 1
ATOM 755 N N . ASP A 1 89 ? -18.862 -4.536 -7.430 1.00 80.94 89 ASP A N 1
ATOM 756 C CA . ASP A 1 89 ? -19.085 -5.758 -6.661 1.00 80.94 89 ASP A CA 1
ATOM 757 C C . ASP A 1 89 ? -19.842 -5.512 -5.346 1.00 80.94 89 ASP A C 1
ATOM 759 O O . ASP A 1 89 ? -20.297 -6.471 -4.721 1.00 80.94 89 ASP A O 1
ATOM 763 N N . VAL A 1 90 ? -19.975 -4.253 -4.905 1.00 87.12 90 VAL A N 1
ATOM 764 C CA . VAL A 1 90 ? -20.631 -3.928 -3.641 1.00 87.12 90 VAL A CA 1
ATOM 765 C C . VAL A 1 90 ? -22.128 -3.743 -3.838 1.00 87.12 90 VAL A C 1
ATOM 767 O O . VAL A 1 90 ? -22.592 -2.973 -4.676 1.00 87.12 90 VAL A O 1
ATOM 770 N N . ASN A 1 91 ? -22.906 -4.407 -2.994 1.00 91.69 91 ASN A N 1
ATOM 771 C CA . ASN A 1 91 ? -24.242 -3.931 -2.686 1.00 91.69 91 ASN A CA 1
ATOM 772 C C . ASN A 1 91 ? -24.090 -2.817 -1.643 1.00 91.69 91 ASN A C 1
ATOM 774 O O . ASN A 1 91 ? -23.750 -3.097 -0.494 1.00 91.69 91 ASN A O 1
ATOM 778 N N . VAL A 1 92 ? -24.300 -1.567 -2.062 1.00 85.44 92 VAL A N 1
ATOM 779 C CA . VAL A 1 92 ? -24.077 -0.372 -1.229 1.00 85.44 92 VAL A CA 1
ATOM 780 C C . VAL A 1 92 ? -24.892 -0.434 0.061 1.00 85.44 92 VAL A C 1
ATOM 782 O O . VAL A 1 92 ? -24.331 -0.237 1.131 1.00 85.44 92 VAL A O 1
ATOM 785 N N . VAL A 1 93 ? -26.164 -0.836 -0.020 1.00 90.81 93 VAL A N 1
ATOM 786 C CA . VAL A 1 93 ? -27.051 -0.953 1.149 1.00 90.81 93 VAL A CA 1
ATOM 787 C C . VAL A 1 93 ? -26.512 -1.974 2.150 1.00 90.81 93 VAL A C 1
ATOM 789 O O . VAL A 1 93 ? -26.474 -1.714 3.349 1.00 90.81 93 VAL A O 1
ATOM 792 N N . HIS A 1 94 ? -26.058 -3.136 1.672 1.00 92.00 94 HIS A N 1
ATOM 793 C CA . HIS A 1 94 ? -25.496 -4.163 2.555 1.00 92.00 94 HIS A CA 1
ATOM 794 C C . HIS A 1 94 ? -24.178 -3.710 3.180 1.00 92.00 94 HIS A C 1
ATOM 796 O O . HIS A 1 94 ? -23.909 -4.008 4.340 1.00 92.00 94 HIS A O 1
ATOM 802 N N . PHE A 1 95 ? -23.342 -3.012 2.414 1.00 88.06 95 PHE A N 1
ATOM 803 C CA . PHE A 1 95 ? -22.056 -2.536 2.901 1.00 88.06 95 PHE A CA 1
ATOM 804 C C . PHE A 1 95 ? -22.201 -1.401 3.910 1.00 88.06 95 PHE A C 1
ATOM 806 O O . PHE A 1 95 ? -21.476 -1.400 4.900 1.00 88.06 95 PHE A O 1
ATOM 813 N N . GLU A 1 96 ? -23.128 -0.470 3.694 1.00 88.06 96 GLU A N 1
ATOM 814 C CA . GLU 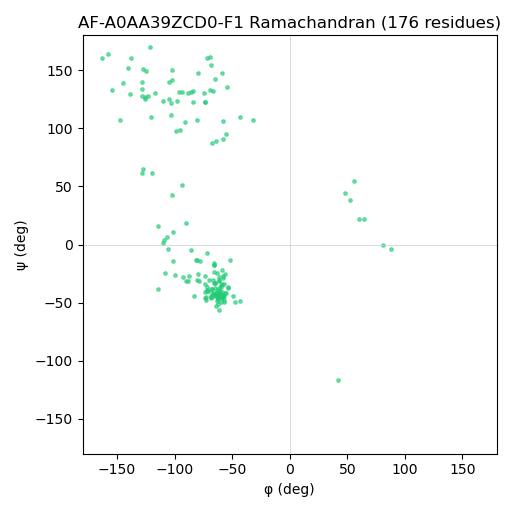A 1 96 ? -23.453 0.590 4.650 1.00 88.06 96 GLU A CA 1
ATOM 815 C C . GLU A 1 96 ? -23.993 -0.007 5.949 1.00 88.06 96 GLU A C 1
ATOM 817 O O . GLU A 1 96 ? -23.418 0.248 7.004 1.00 88.06 96 GLU A O 1
ATOM 822 N N . ALA A 1 97 ? -24.991 -0.897 5.868 1.00 89.50 97 ALA A N 1
ATOM 823 C CA . ALA A 1 97 ? -25.525 -1.598 7.034 1.00 89.50 97 ALA A CA 1
ATOM 824 C C . ALA A 1 97 ? -24.439 -2.393 7.784 1.00 89.50 97 ALA A C 1
ATOM 826 O O . ALA A 1 97 ? -24.330 -2.308 9.008 1.00 89.50 97 ALA A O 1
ATOM 827 N N . PHE A 1 98 ? -23.585 -3.126 7.058 1.00 88.06 98 PHE A N 1
ATOM 828 C CA . PHE A 1 98 ? -22.460 -3.845 7.658 1.00 88.06 98 PHE A CA 1
ATOM 829 C C . PHE A 1 98 ? -21.453 -2.889 8.300 1.00 88.06 98 PHE A C 1
ATOM 831 O O . PHE A 1 98 ? -20.980 -3.167 9.395 1.00 88.06 98 PHE A O 1
ATOM 838 N N . SER A 1 99 ? -21.103 -1.786 7.638 1.00 87.06 99 SER A N 1
ATOM 839 C CA . SER A 1 99 ? -20.110 -0.824 8.126 1.00 87.06 99 SER A CA 1
ATOM 840 C C . SER A 1 99 ? -20.608 -0.073 9.356 1.00 87.06 99 SER A C 1
ATOM 842 O O . SER A 1 99 ? -19.832 0.138 10.284 1.00 87.06 99 SER A O 1
ATOM 844 N N . GLU A 1 100 ? -21.893 0.278 9.398 1.00 87.75 100 GLU A N 1
ATOM 845 C CA . GLU A 1 100 ? -22.537 0.887 10.560 1.00 87.75 100 GLU A CA 1
ATOM 846 C C . GLU A 1 100 ? -22.530 -0.077 11.752 1.00 87.75 100 GLU A C 1
ATOM 848 O O . GLU A 1 100 ? -21.990 0.257 12.808 1.00 87.75 100 GLU A O 1
ATOM 853 N N . ALA A 1 101 ? -23.014 -1.311 11.567 1.00 86.62 101 ALA A N 1
ATOM 854 C CA . ALA A 1 101 ? -22.984 -2.334 12.614 1.00 86.62 101 ALA A CA 1
ATOM 855 C C . ALA A 1 101 ? -21.543 -2.647 13.064 1.00 86.62 101 ALA A C 1
ATOM 857 O O . ALA A 1 101 ? -21.237 -2.712 14.257 1.00 86.62 101 ALA A O 1
ATOM 858 N N . ALA A 1 102 ? -20.621 -2.780 12.106 1.00 83.75 102 ALA A N 1
ATOM 859 C CA . ALA A 1 102 ? -19.213 -3.033 12.364 1.00 83.75 102 ALA A CA 1
ATOM 860 C C . ALA A 1 102 ? -18.508 -1.866 13.055 1.00 83.75 102 ALA A C 1
ATOM 862 O O . ALA A 1 102 ? -17.573 -2.121 13.803 1.00 83.75 102 ALA A O 1
ATOM 863 N N . GLY A 1 103 ? -18.912 -0.617 12.826 1.00 85.12 103 GLY A N 1
ATOM 864 C CA . GLY A 1 103 ? -18.405 0.548 13.548 1.00 85.12 103 GLY A CA 1
ATOM 865 C C . GLY A 1 103 ? -18.967 0.610 14.967 1.00 85.12 103 GLY A C 1
ATOM 866 O O . GLY A 1 103 ? -18.214 0.748 15.933 1.00 85.12 103 GLY A O 1
ATOM 867 N N . GLN A 1 104 ? -20.278 0.407 15.113 1.00 86.06 104 GLN A N 1
ATOM 868 C CA . GLN A 1 104 ? -20.959 0.443 16.403 1.00 86.06 104 GLN A CA 1
ATOM 869 C C . GLN A 1 104 ? -20.411 -0.612 17.374 1.00 86.06 104 GLN A C 1
ATOM 871 O O . GLN A 1 104 ? -20.163 -0.293 18.537 1.00 86.06 104 GLN A O 1
ATOM 876 N N . ARG A 1 105 ? -20.107 -1.833 16.907 1.00 85.50 105 ARG A N 1
ATOM 877 C CA . ARG A 1 105 ? -19.540 -2.897 17.762 1.00 85.50 105 ARG A CA 1
ATOM 878 C C . ARG A 1 105 ? -18.212 -2.494 18.421 1.00 85.50 105 ARG A C 1
ATOM 880 O O . ARG A 1 105 ? -17.942 -2.908 19.548 1.00 85.50 105 ARG A O 1
ATOM 887 N N . PHE A 1 106 ? -17.377 -1.686 17.750 1.00 83.62 106 PHE A N 1
ATOM 888 C CA . PHE A 1 106 ? -16.120 -1.197 18.332 1.00 83.62 106 PHE A CA 1
ATOM 889 C C . PHE A 1 106 ? -16.409 -0.279 19.515 1.00 83.62 106 PHE A C 1
ATOM 891 O O . PHE A 1 106 ? -15.798 -0.428 20.573 1.00 83.62 106 PHE A O 1
ATOM 898 N N . HIS A 1 107 ? 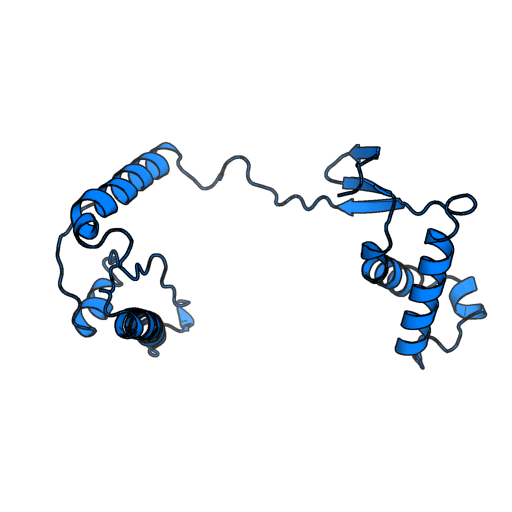-17.381 0.619 19.357 1.00 85.81 107 HIS A N 1
ATOM 899 C CA . HIS A 1 107 ? -17.824 1.510 20.424 1.00 85.81 107 HIS A CA 1
ATOM 900 C C . HIS A 1 107 ? -18.571 0.776 21.542 1.00 85.81 107 HIS A C 1
ATOM 902 O O . HIS A 1 107 ? -18.503 1.191 22.692 1.00 85.81 107 HIS A O 1
ATOM 908 N N . THR A 1 108 ? -19.267 -0.319 21.245 1.00 88.88 108 THR A N 1
ATOM 909 C CA . THR A 1 108 ? -20.038 -1.051 22.256 1.00 88.88 108 THR A CA 1
ATOM 910 C C . THR A 1 108 ? -19.178 -2.020 23.066 1.00 88.88 108 THR A C 1
ATOM 912 O O . THR A 1 108 ? -19.302 -2.051 24.287 1.00 88.88 108 THR A O 1
ATOM 915 N N . TYR A 1 109 ? -18.293 -2.790 22.428 1.00 90.38 109 TYR A N 1
ATOM 916 C CA . TYR A 1 109 ? -17.571 -3.873 23.111 1.00 90.38 109 TYR A CA 1
ATOM 917 C C . TYR A 1 109 ? -16.096 -3.601 23.362 1.00 90.38 109 TYR A C 1
ATOM 919 O O . TYR A 1 109 ? -15.518 -4.201 24.264 1.00 90.38 109 TYR A O 1
ATOM 927 N N . PHE A 1 110 ? -15.470 -2.730 22.571 1.00 89.94 110 PHE A N 1
ATOM 928 C CA . PHE A 1 110 ? -14.039 -2.445 22.688 1.00 89.94 110 PHE A CA 1
ATOM 929 C C . PHE A 1 110 ? -13.741 -1.044 23.235 1.00 89.94 110 PHE A C 1
ATOM 931 O O . PHE A 1 110 ? -12.570 -0.694 23.390 1.00 89.94 110 PHE A O 1
ATOM 938 N N . ALA A 1 111 ? -14.770 -0.254 23.567 1.00 87.88 111 ALA A N 1
ATOM 939 C CA . ALA A 1 111 ? -14.600 1.099 24.095 1.00 87.88 111 ALA A CA 1
ATOM 940 C C . ALA A 1 111 ? -13.847 1.154 25.428 1.00 87.88 111 ALA A C 1
ATOM 942 O O . ALA A 1 111 ? -13.154 2.139 25.662 1.00 87.88 111 ALA A O 1
ATOM 943 N N . GLU A 1 112 ? -13.917 0.103 26.257 1.00 90.25 112 GLU A N 1
ATOM 944 C CA . GLU A 1 112 ? -13.140 0.007 27.505 1.00 90.25 112 GLU A CA 1
ATOM 945 C C . GLU A 1 112 ? -11.639 0.221 27.260 1.00 90.25 112 GLU A C 1
ATOM 947 O O . GLU A 1 112 ? -10.954 0.850 28.067 1.00 90.25 112 GLU A O 1
ATOM 952 N N . TRP A 1 113 ? -11.134 -0.262 26.122 1.00 90.44 113 TRP A N 1
ATOM 953 C CA . TRP A 1 113 ? -9.713 -0.201 25.792 1.00 90.44 113 TRP A CA 1
ATOM 954 C C . TRP A 1 113 ? -9.353 0.913 24.814 1.00 90.44 113 TRP A C 1
ATOM 956 O O . TRP A 1 113 ? -8.173 1.226 24.705 1.00 90.44 113 TRP A O 1
ATOM 966 N N . ALA A 1 114 ? -10.331 1.524 24.139 1.00 86.44 114 ALA A N 1
ATOM 967 C CA . ALA A 1 114 ? -10.147 2.663 23.236 1.00 86.44 114 ALA A CA 1
ATOM 968 C C . ALA A 1 114 ? -8.905 2.518 22.324 1.00 86.44 114 ALA A C 1
ATOM 970 O O . ALA A 1 114 ? -8.834 1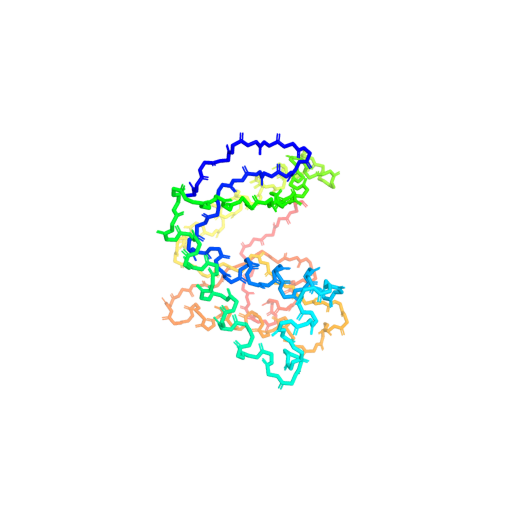.598 21.513 1.00 86.44 114 ALA A O 1
ATOM 971 N N . ASP A 1 115 ? -7.918 3.400 22.452 1.00 87.94 115 ASP A N 1
ATOM 972 C CA . ASP A 1 115 ? -6.657 3.401 21.704 1.00 87.94 115 ASP A CA 1
ATOM 973 C C . ASP A 1 115 ? -5.593 2.436 22.263 1.00 87.94 115 ASP A C 1
ATOM 975 O O . ASP A 1 115 ? -4.614 2.121 21.585 1.00 87.94 115 ASP A O 1
ATOM 979 N N . LYS A 1 116 ? -5.789 1.915 23.477 1.00 94.50 116 LYS A N 1
ATOM 980 C CA . LYS A 1 116 ? -4.879 0.996 24.173 1.00 94.50 116 LYS A CA 1
ATOM 981 C C . LYS A 1 116 ? -5.243 -0.463 23.928 1.00 94.50 116 LYS A C 1
ATOM 983 O O . LYS A 1 116 ? -5.362 -1.248 24.861 1.00 94.50 116 LYS A O 1
ATOM 988 N N . GLN A 1 117 ? -5.401 -0.835 22.664 1.00 94.12 117 GLN A N 1
ATOM 989 C CA . GLN A 1 117 ? -5.628 -2.216 22.241 1.00 94.12 117 GLN A CA 1
ATOM 990 C C . GLN A 1 117 ? -4.865 -2.520 20.955 1.00 94.12 117 GLN A C 1
ATOM 992 O O . GLN A 1 117 ? -4.630 -1.641 20.126 1.00 94.12 117 GLN A O 1
ATOM 997 N N . VAL A 1 118 ? -4.501 -3.783 20.758 1.00 96.06 118 VAL A N 1
ATOM 998 C CA . VAL A 1 118 ? -4.066 -4.276 19.448 1.00 96.06 118 VAL A CA 1
ATOM 999 C C . VAL A 1 118 ? -5.257 -4.966 18.798 1.00 96.06 118 VAL A C 1
ATOM 1001 O O . VAL A 1 118 ? -5.548 -6.124 19.093 1.00 96.06 118 VAL A O 1
ATOM 1004 N N . ASN A 1 119 ? -5.961 -4.245 17.924 1.00 94.31 119 ASN A N 1
ATOM 1005 C CA . ASN A 1 119 ? -7.073 -4.820 17.179 1.00 94.31 119 ASN A CA 1
ATOM 1006 C C . ASN A 1 119 ? -6.578 -5.554 15.924 1.00 94.31 119 ASN A C 1
ATOM 1008 O O . ASN A 1 119 ? -5.929 -4.960 15.063 1.00 94.31 119 ASN A O 1
ATOM 1012 N N . LEU A 1 120 ? -6.899 -6.843 15.808 1.00 94.81 120 LEU A N 1
ATOM 1013 C CA . LEU A 1 120 ? -6.594 -7.650 14.628 1.00 94.81 120 LEU A CA 1
ATOM 1014 C C . LEU A 1 120 ? -7.815 -7.680 13.700 1.00 94.81 120 LEU A C 1
ATOM 1016 O O . LEU A 1 120 ? -8.750 -8.452 13.906 1.00 94.81 120 LEU A O 1
ATOM 1020 N N . SER A 1 121 ? -7.802 -6.827 12.676 1.00 90.12 121 SER A N 1
ATOM 1021 C CA . SER A 1 121 ? -8.967 -6.564 11.819 1.00 90.12 121 SER A CA 1
ATOM 1022 C C . SER A 1 121 ? -9.105 -7.505 10.618 1.00 90.12 121 SER A C 1
ATOM 1024 O O . SER A 1 121 ? -10.215 -7.780 10.168 1.00 90.12 121 SER A O 1
ATOM 1026 N N . SER A 1 122 ? -7.998 -8.002 10.062 1.00 91.69 122 SER A N 1
ATOM 1027 C CA . SER A 1 122 ? -8.000 -8.893 8.895 1.00 91.69 122 SER A CA 1
ATOM 1028 C C . SER A 1 122 ? -6.846 -9.882 8.970 1.00 91.69 122 SER A C 1
ATOM 1030 O O . SER A 1 122 ? -5.685 -9.533 8.776 1.00 91.69 122 SER A O 1
ATOM 1032 N N . LEU A 1 123 ? -7.179 -11.141 9.255 1.00 93.44 123 LEU A N 1
ATOM 1033 C CA . LEU A 1 123 ? -6.232 -12.246 9.368 1.00 93.44 123 LEU A CA 1
ATOM 1034 C C . LEU A 1 123 ? -6.607 -13.315 8.347 1.00 93.44 123 LEU A C 1
ATOM 1036 O O . LEU A 1 123 ? -7.635 -13.979 8.480 1.00 93.44 123 LEU A O 1
ATOM 1040 N N . VAL A 1 124 ? -5.782 -13.478 7.314 1.00 94.69 124 VAL A N 1
ATOM 1041 C CA . VAL A 1 124 ? -6.109 -14.337 6.172 1.00 94.69 124 VAL A CA 1
ATOM 1042 C C . VAL A 1 124 ? -4.978 -15.317 5.904 1.00 94.69 124 VAL A C 1
ATOM 1044 O O . VAL A 1 124 ? -3.809 -14.950 5.844 1.00 94.69 124 VAL A O 1
ATOM 1047 N N . VAL A 1 125 ? -5.350 -16.581 5.703 1.00 94.31 125 VAL A N 1
ATOM 1048 C CA . VAL A 1 125 ? -4.467 -17.626 5.179 1.00 94.31 125 VAL A CA 1
ATOM 1049 C C . VAL A 1 125 ? -5.112 -18.200 3.924 1.00 94.31 125 VAL A C 1
ATOM 1051 O O . VAL A 1 125 ? -6.284 -18.608 3.948 1.00 94.31 125 VAL A O 1
ATOM 1054 N N . HIS A 1 126 ? -4.343 -18.237 2.835 1.00 93.88 126 HIS A N 1
ATOM 1055 C CA . HIS A 1 126 ? -4.772 -18.812 1.562 1.00 93.88 126 HIS A CA 1
ATOM 1056 C C . HIS A 1 126 ? -5.259 -20.263 1.758 1.00 93.88 126 HIS A C 1
ATOM 1058 O O . HIS A 1 126 ? -4.588 -21.005 2.481 1.00 93.88 126 HIS A O 1
ATOM 1064 N N . PRO A 1 127 ? -6.395 -20.686 1.156 1.00 94.62 127 PRO A N 1
ATOM 1065 C CA . PRO A 1 127 ? -6.985 -22.018 1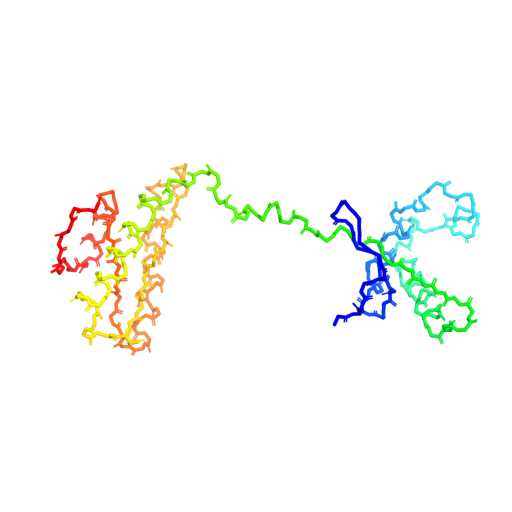.345 1.00 94.62 127 PRO A CA 1
ATOM 1066 C C . PRO A 1 127 ? -5.984 -23.180 1.328 1.00 94.62 127 PRO A C 1
ATOM 1068 O O . PRO A 1 127 ? -5.962 -23.965 2.276 1.00 94.62 127 PRO A O 1
ATOM 1071 N N . ASP A 1 128 ? -5.095 -23.216 0.334 1.00 96.38 128 ASP A N 1
ATOM 1072 C CA . ASP A 1 128 ? -4.111 -24.297 0.136 1.00 96.38 128 ASP A CA 1
ATOM 1073 C C . ASP A 1 128 ? -3.049 -24.404 1.246 1.00 96.38 128 ASP A C 1
ATOM 1075 O O . ASP A 1 128 ? -2.396 -25.439 1.419 1.00 96.38 128 ASP A O 1
ATOM 1079 N N . PHE A 1 129 ? -2.893 -23.339 2.033 1.00 93.94 129 PHE A N 1
ATOM 1080 C CA . PHE A 1 129 ? -1.918 -23.225 3.117 1.00 93.94 129 PHE A CA 1
ATOM 1081 C C . PHE A 1 129 ? -2.574 -23.253 4.508 1.00 93.94 129 PHE A C 1
ATOM 1083 O O . PHE A 1 129 ? -1.893 -23.110 5.527 1.00 93.94 129 PHE A O 1
ATOM 1090 N N . ARG A 1 130 ? -3.898 -23.455 4.591 1.00 92.25 130 ARG A N 1
ATOM 1091 C CA . ARG A 1 130 ? -4.611 -23.588 5.872 1.00 92.25 130 ARG A CA 1
ATOM 1092 C C . ARG A 1 130 ? -4.246 -24.894 6.579 1.00 92.25 130 ARG A C 1
ATOM 1094 O O . ARG A 1 130 ? -3.751 -25.837 5.973 1.00 92.25 130 ARG A O 1
ATOM 1101 N N . ARG A 1 131 ? -4.521 -24.946 7.889 1.00 91.31 131 ARG A N 1
ATOM 1102 C CA . ARG A 1 131 ? -4.228 -26.092 8.780 1.00 91.31 131 ARG A CA 1
ATOM 1103 C C . ARG A 1 131 ? -2.737 -26.459 8.883 1.00 91.31 131 ARG A C 1
ATOM 1105 O O . ARG A 1 131 ? -2.402 -27.565 9.281 1.00 91.31 131 ARG A O 1
ATOM 1112 N N . ARG A 1 132 ? -1.848 -25.506 8.574 1.00 96.00 132 ARG A N 1
ATOM 1113 C CA . ARG A 1 132 ? -0.383 -25.620 8.722 1.00 96.00 132 ARG A CA 1
ATOM 1114 C C . ARG A 1 132 ? 0.200 -24.656 9.767 1.00 96.00 132 ARG A C 1
ATOM 1116 O O . ARG A 1 132 ? 1.388 -24.374 9.751 1.00 96.00 132 ARG A O 1
ATOM 1123 N N . GLY A 1 133 ? -0.642 -24.082 10.631 1.00 95.75 133 GLY A N 1
ATOM 1124 C CA . GLY A 1 133 ? -0.220 -23.145 11.686 1.00 95.75 133 GLY A CA 1
ATOM 1125 C C . GLY A 1 133 ? -0.140 -21.663 11.289 1.00 95.75 133 GLY A C 1
ATOM 1126 O O . GLY A 1 133 ? 0.048 -20.826 12.166 1.00 95.75 133 GLY A O 1
ATOM 1127 N N . GLY A 1 134 ? -0.363 -21.298 10.019 1.00 97.06 134 GLY A N 1
ATOM 1128 C CA . GLY A 1 134 ? -0.279 -19.896 9.569 1.00 97.06 134 GLY A CA 1
ATOM 1129 C C . GLY A 1 134 ? -1.199 -18.932 10.334 1.00 97.06 134 GLY A C 1
ATOM 1130 O O . GLY A 1 134 ? -0.766 -17.862 10.745 1.00 97.06 134 GLY A O 1
ATOM 1131 N N . GLY A 1 135 ? -2.445 -19.334 10.613 1.00 96.19 135 GLY A N 1
ATOM 1132 C CA . GLY A 1 135 ? -3.379 -18.506 11.388 1.00 96.19 135 GLY A CA 1
ATOM 1133 C C . GLY A 1 135 ? -2.904 -18.290 12.827 1.00 96.19 135 GLY A C 1
ATOM 1134 O O . GLY A 1 135 ? -2.929 -17.172 13.329 1.00 96.19 135 GLY A O 1
ATOM 1135 N N . THR A 1 136 ? -2.392 -19.346 13.463 1.00 97.50 136 THR A N 1
ATOM 1136 C CA . THR A 1 136 ? -1.799 -19.288 14.804 1.00 97.50 136 THR A CA 1
ATOM 1137 C C . THR A 1 136 ? -0.615 -18.329 14.852 1.00 97.50 136 THR A C 1
ATOM 1139 O O . THR A 1 136 ? -0.519 -17.531 15.779 1.00 97.50 136 THR A O 1
ATOM 1142 N N . MET A 1 137 ? 0.266 -18.374 13.849 1.00 97.88 137 MET A N 1
ATOM 1143 C CA . MET A 1 137 ? 1.415 -17.470 13.766 1.00 97.88 137 MET A CA 1
ATOM 1144 C C . MET A 1 137 ? 0.987 -16.004 13.652 1.00 97.88 137 MET A C 1
ATOM 1146 O O . MET A 1 137 ? 1.532 -15.163 14.361 1.00 97.88 137 MET A O 1
ATOM 1150 N N . LEU A 1 138 ? -0.008 -15.702 12.809 1.00 97.62 138 LEU A N 1
ATOM 1151 C CA . LEU A 1 138 ? -0.518 -14.338 12.646 1.00 97.62 138 LEU A CA 1
ATOM 1152 C C . LEU A 1 138 ? -1.098 -13.778 13.954 1.00 97.62 138 LEU A C 1
ATOM 1154 O O . LEU A 1 138 ? -0.813 -12.639 14.315 1.00 97.62 138 LEU A O 1
ATOM 1158 N N . VAL A 1 139 ? -1.880 -14.579 14.687 1.00 97.81 139 VAL A N 1
ATOM 1159 C CA . VAL A 1 139 ? -2.467 -14.142 15.965 1.00 97.81 139 VAL A CA 1
ATOM 1160 C C . VAL A 1 139 ? -1.391 -13.961 17.031 1.00 97.81 139 VAL A C 1
ATOM 1162 O O . VAL A 1 139 ? -1.375 -12.932 17.701 1.00 97.81 139 VAL A O 1
ATOM 1165 N N . ARG A 1 140 ? -0.456 -14.914 17.155 1.00 97.88 140 ARG A N 1
ATOM 1166 C CA . ARG A 1 140 ? 0.646 -14.827 18.125 1.00 97.88 140 ARG A CA 1
ATOM 1167 C C . ARG A 1 140 ? 1.510 -13.594 17.907 1.00 97.88 140 ARG A C 1
ATOM 1169 O O . ARG A 1 140 ? 1.808 -12.903 18.867 1.00 97.88 140 ARG A O 1
ATOM 1176 N N . TRP A 1 141 ? 1.805 -13.246 16.656 1.00 97.38 141 TRP A N 1
ATOM 1177 C CA . TRP A 1 141 ? 2.500 -11.996 16.350 1.00 97.38 141 TRP A CA 1
ATOM 1178 C C . TRP A 1 141 ? 1.767 -10.769 16.919 1.00 97.38 141 TRP A C 1
ATOM 1180 O O . TRP A 1 141 ? 2.397 -9.877 17.487 1.00 97.38 141 TRP A O 1
ATOM 1190 N N . GLY A 1 142 ? 0.434 -10.732 16.814 1.00 97.38 142 GLY A N 1
ATOM 1191 C CA . GLY A 1 142 ? -0.392 -9.676 17.404 1.00 97.38 142 GLY A CA 1
ATOM 1192 C C . GLY A 1 142 ? -0.354 -9.672 18.934 1.00 97.38 142 GLY A C 1
ATOM 1193 O O . GLY A 1 142 ? -0.224 -8.610 19.541 1.00 97.38 142 GLY A O 1
ATOM 1194 N N . MET A 1 143 ? -0.396 -10.855 19.552 1.00 97.75 143 MET A N 1
ATOM 1195 C CA . MET A 1 143 ? -0.244 -11.026 21.002 1.00 97.75 143 MET A CA 1
ATOM 1196 C C . MET A 1 143 ? 1.117 -10.531 21.491 1.00 97.75 143 MET A C 1
ATOM 1198 O O . MET A 1 143 ? 1.162 -9.777 22.457 1.00 97.75 143 MET A O 1
ATOM 1202 N N . ASP A 1 144 ? 2.201 -10.838 20.778 1.00 97.69 144 ASP A N 1
ATOM 1203 C CA . ASP A 1 144 ? 3.547 -10.369 21.118 1.00 97.69 144 ASP A CA 1
ATOM 1204 C C . ASP A 1 144 ? 3.633 -8.832 21.066 1.00 97.69 144 ASP A C 1
ATOM 1206 O O . ASP A 1 144 ? 4.236 -8.195 21.935 1.00 97.69 144 ASP A O 1
ATOM 1210 N N . ARG A 1 145 ? 2.998 -8.200 20.062 1.00 97.06 145 ARG A N 1
ATOM 1211 C CA . ARG A 1 145 ? 2.907 -6.728 19.974 1.00 97.06 145 ARG A CA 1
ATOM 1212 C C . ARG A 1 145 ? 2.125 -6.126 21.138 1.00 97.06 145 ARG A C 1
ATOM 1214 O O . ARG A 1 145 ? 2.492 -5.055 21.620 1.00 97.06 145 ARG A O 1
ATOM 1221 N N . ALA A 1 146 ? 1.051 -6.784 21.556 1.00 96.81 146 ALA A N 1
ATOM 1222 C CA . ALA A 1 146 ? 0.192 -6.316 22.634 1.00 96.81 146 ALA A CA 1
ATOM 1223 C C . ALA A 1 146 ? 0.868 -6.487 24.001 1.00 96.81 146 ALA A C 1
ATOM 1225 O O . ALA A 1 146 ? 0.869 -5.557 24.808 1.00 96.81 146 ALA A O 1
ATOM 1226 N N . GLN A 1 147 ? 1.556 -7.613 24.213 1.00 97.00 147 GLN A N 1
ATOM 1227 C CA . GLN A 1 147 ? 2.323 -7.901 25.423 1.00 97.00 147 GLN A CA 1
ATOM 1228 C C . GLN A 1 147 ? 3.411 -6.852 25.672 1.00 97.00 147 GLN A C 1
ATOM 1230 O O . GLN A 1 147 ? 3.531 -6.359 26.791 1.00 97.00 147 GLN A O 1
ATOM 1235 N N . ALA A 1 148 ? 4.150 -6.442 24.634 1.00 95.38 148 ALA A N 1
ATOM 1236 C CA . ALA A 1 148 ? 5.172 -5.397 24.744 1.00 95.38 148 ALA A CA 1
ATOM 1237 C C . ALA A 1 148 ? 4.626 -4.041 25.236 1.00 95.38 148 ALA A C 1
ATOM 1239 O O . ALA A 1 148 ? 5.383 -3.224 25.757 1.00 95.38 148 ALA A O 1
ATOM 1240 N N . LYS A 1 149 ? 3.320 -3.796 25.075 1.00 95.62 149 LYS A N 1
ATOM 1241 C CA . LYS A 1 149 ? 2.638 -2.566 25.503 1.00 95.62 149 LYS A CA 1
ATOM 1242 C C . LYS A 1 149 ? 1.772 -2.752 26.751 1.00 95.62 149 LYS A C 1
ATOM 1244 O O . LYS A 1 149 ? 1.191 -1.777 27.218 1.00 95.62 149 LYS A O 1
ATOM 1249 N N . ALA A 1 150 ? 1.661 -3.981 27.266 1.00 95.62 150 ALA A N 1
ATOM 1250 C CA . ALA A 1 150 ? 0.648 -4.383 28.242 1.00 95.62 150 ALA A CA 1
ATOM 1251 C C . ALA A 1 150 ? -0.789 -4.025 27.799 1.00 95.62 150 ALA A C 1
ATOM 1253 O O . ALA A 1 150 ? -1.611 -3.585 28.600 1.00 95.62 150 ALA A O 1
ATOM 1254 N N . TRP A 1 151 ? -1.079 -4.173 26.503 1.00 97.44 151 TRP A N 1
ATOM 1255 C CA . TRP A 1 151 ? -2.403 -3.933 25.921 1.00 97.44 151 TRP A CA 1
ATOM 1256 C C . TRP A 1 151 ? -3.122 -5.263 25.657 1.00 97.44 151 TRP A C 1
ATOM 1258 O O . TRP A 1 151 ? -2.459 -6.262 25.369 1.00 97.44 151 TRP A O 1
ATOM 1268 N N . PRO A 1 152 ? -4.462 -5.308 25.715 1.00 95.81 152 PRO A N 1
ATOM 1269 C CA . PRO A 1 152 ? -5.227 -6.451 25.237 1.00 95.81 152 PRO A CA 1
ATOM 1270 C C . PRO A 1 152 ? -5.159 -6.583 23.712 1.00 95.81 152 PRO A C 1
ATOM 1272 O O . PRO A 1 152 ? -5.000 -5.602 22.977 1.00 95.81 152 PRO A O 1
ATOM 1275 N N . VAL A 1 153 ? -5.348 -7.815 23.238 1.00 97.06 153 VAL A N 1
ATOM 1276 C CA . VAL A 1 153 ? -5.638 -8.105 21.831 1.00 97.06 153 VAL A CA 1
ATOM 1277 C C . VAL A 1 153 ? -7.142 -8.238 21.666 1.00 97.06 153 VAL A C 1
ATOM 1279 O O . VAL A 1 153 ? -7.783 -8.986 22.403 1.00 97.06 153 VAL A O 1
ATOM 1282 N N . THR A 1 154 ? -7.700 -7.557 20.674 1.00 95.50 154 THR A N 1
ATOM 1283 C CA . THR A 1 154 ? -9.128 -7.624 20.353 1.00 95.50 154 THR A CA 1
ATOM 1284 C C . THR A 1 154 ? -9.321 -8.015 18.894 1.00 95.50 154 THR A C 1
ATOM 1286 O O . THR A 1 154 ? -8.485 -7.724 18.038 1.00 95.50 154 THR A O 1
ATOM 1289 N N . LEU A 1 155 ? -10.414 -8.715 18.597 1.00 94.44 155 LEU A N 1
ATOM 1290 C CA . LEU A 1 155 ? -10.804 -9.078 17.236 1.00 94.44 155 LEU A CA 1
ATOM 1291 C C . LEU A 1 155 ? -12.273 -9.490 17.194 1.00 94.44 155 LEU A C 1
ATOM 1293 O O . LEU A 1 155 ? -12.849 -9.883 18.208 1.00 94.44 155 LEU A O 1
ATOM 1297 N N . CYS A 1 156 ? -12.855 -9.457 15.999 1.00 92.69 156 CYS A N 1
ATOM 1298 C CA . CYS A 1 156 ? -14.161 -10.048 15.732 1.00 92.69 156 CYS A CA 1
ATOM 1299 C C . CYS A 1 156 ? -13.959 -11.370 14.992 1.00 92.69 156 CYS A C 1
ATOM 1301 O O . CYS A 1 156 ? -13.347 -11.410 13.925 1.00 92.69 156 CYS A O 1
ATOM 1303 N N . ALA A 1 157 ? -14.455 -12.461 15.571 1.00 92.44 157 ALA A N 1
ATOM 1304 C CA . ALA A 1 157 ? -14.280 -13.790 15.012 1.00 92.44 157 ALA A CA 1
ATOM 1305 C C . ALA A 1 157 ? -15.364 -14.109 13.975 1.00 92.44 157 ALA A C 1
ATOM 1307 O O . ALA A 1 157 ? -16.553 -13.991 14.258 1.00 92.44 157 ALA A O 1
ATOM 1308 N N . SER A 1 158 ? -14.965 -14.602 12.800 1.00 91.12 158 SER A N 1
ATOM 1309 C CA . SER A 1 158 ? -15.895 -15.322 11.922 1.00 91.12 158 SER A CA 1
ATOM 1310 C C . SER A 1 158 ? -16.223 -16.702 12.515 1.00 91.12 158 SER A C 1
ATOM 1312 O O . SER A 1 158 ? -15.422 -17.225 13.300 1.00 91.12 158 SER A O 1
ATOM 1314 N N . PRO A 1 159 ? -17.324 -17.362 12.104 1.00 90.44 159 PRO A N 1
ATOM 1315 C CA . PRO A 1 159 ? -17.640 -18.717 12.568 1.00 90.44 159 PRO A CA 1
ATOM 1316 C C . PRO A 1 159 ? -16.489 -19.714 12.364 1.00 90.44 159 PRO A C 1
ATOM 1318 O O . PRO A 1 159 ? -16.222 -20.546 13.224 1.00 90.44 159 PRO A O 1
ATOM 1321 N N . MET A 1 160 ? -15.752 -19.588 11.253 1.00 89.75 160 MET A N 1
ATOM 1322 C CA . MET A 1 160 ? -14.575 -20.416 10.971 1.00 89.75 160 MET A CA 1
ATOM 1323 C C . MET A 1 160 ? -13.374 -20.053 11.859 1.00 89.75 160 MET A C 1
ATOM 1325 O O . MET A 1 160 ? -12.630 -20.938 12.275 1.00 89.75 160 MET A O 1
ATOM 1329 N N . GLY A 1 161 ? -13.156 -18.761 12.125 1.00 90.69 161 GLY A N 1
ATOM 1330 C CA . GLY A 1 161 ? -12.029 -18.280 12.929 1.00 90.69 161 GLY A CA 1
ATOM 1331 C C . GLY A 1 161 ? -12.183 -18.557 14.425 1.00 90.69 161 GLY A C 1
ATOM 1332 O O . GLY A 1 161 ? -11.178 -18.724 15.111 1.00 90.69 161 GLY A O 1
ATOM 1333 N N . ARG A 1 162 ? -13.422 -18.661 14.921 1.00 92.44 162 ARG A N 1
ATOM 1334 C CA . ARG A 1 162 ? -13.752 -18.832 16.343 1.00 92.44 162 ARG A CA 1
ATOM 1335 C C . ARG A 1 162 ? -12.930 -19.921 17.037 1.00 92.44 162 ARG A C 1
ATOM 1337 O O . ARG A 1 162 ? -12.316 -19.638 18.060 1.00 92.44 162 ARG A O 1
ATOM 1344 N N . PHE A 1 163 ? -12.845 -21.113 16.446 1.00 92.69 163 PHE A N 1
ATOM 1345 C CA . PHE A 1 163 ? -12.109 -22.240 17.032 1.00 92.69 163 PHE A CA 1
ATOM 1346 C C . PHE A 1 163 ? -10.620 -21.944 17.248 1.00 92.69 163 PHE A C 1
ATOM 1348 O O . PHE A 1 163 ? -10.039 -22.386 18.234 1.00 92.69 163 PHE A O 1
ATOM 1355 N N . LEU A 1 164 ? -9.991 -21.189 16.339 1.00 95.50 164 LEU A N 1
ATOM 1356 C CA . LEU A 1 164 ? -8.590 -20.797 16.488 1.00 95.50 164 LEU A CA 1
ATOM 1357 C C . LEU A 1 164 ? -8.415 -19.827 17.661 1.00 95.50 164 LEU A C 1
ATOM 1359 O O . LEU A 1 164 ? -7.448 -19.951 18.405 1.00 95.50 164 LEU A O 1
ATOM 1363 N N . TYR A 1 165 ? -9.322 -18.863 17.815 1.00 96.81 165 TYR A N 1
ATOM 1364 C CA . TYR A 1 165 ? -9.223 -17.869 18.882 1.00 96.81 165 TYR A CA 1
ATOM 1365 C C . TYR A 1 165 ? -9.523 -18.478 20.255 1.00 96.81 165 TYR A C 1
ATOM 1367 O O . TYR A 1 165 ? -8.793 -18.199 21.198 1.00 96.81 165 TYR A O 1
ATOM 1375 N N . GLU A 1 166 ? -10.510 -19.373 20.357 1.00 95.69 166 GLU A N 1
ATOM 1376 C CA . GLU A 1 166 ? -10.774 -20.143 21.583 1.00 95.69 166 GLU A CA 1
ATOM 1377 C C . GLU A 1 166 ? -9.583 -21.041 21.954 1.00 95.69 166 GLU A C 1
ATOM 1379 O O . GLU A 1 166 ? -9.180 -21.076 23.113 1.00 95.69 166 GLU A O 1
ATOM 1384 N N . TYR A 1 167 ? -8.956 -21.703 20.971 1.00 95.88 167 TYR A N 1
ATOM 1385 C CA . TYR A 1 167 ? -7.714 -22.462 21.181 1.00 95.88 167 TYR A CA 1
ATOM 1386 C C . TYR A 1 167 ? -6.549 -21.582 21.666 1.00 95.88 167 TYR A C 1
ATOM 1388 O O . TYR A 1 167 ? -5.676 -22.052 22.388 1.00 95.88 167 TYR A O 1
ATOM 1396 N N . LEU A 1 168 ? -6.531 -20.307 21.273 1.00 97.50 168 LEU A N 1
ATOM 1397 C CA . LEU A 1 168 ? -5.569 -19.301 21.734 1.00 97.50 168 LEU A CA 1
ATOM 1398 C C . LEU A 1 168 ? -6.044 -18.543 22.982 1.00 97.50 168 LEU A C 1
ATOM 1400 O O . LEU A 1 168 ? -5.517 -17.474 23.276 1.00 97.50 168 LEU A O 1
ATOM 1404 N N . GLU A 1 169 ? -7.021 -19.101 23.700 1.00 96.81 169 GLU A N 1
ATOM 1405 C CA . GLU A 1 169 ? -7.506 -18.623 24.998 1.00 96.81 169 GLU A CA 1
ATOM 1406 C C . GLU A 1 169 ? -8.161 -17.232 24.962 1.00 96.81 169 GLU A C 1
ATOM 1408 O O . GLU A 1 169 ? -8.307 -16.566 25.989 1.00 96.81 169 GLU A O 1
ATOM 1413 N N . PHE A 1 170 ? -8.631 -16.788 23.791 1.00 96.88 170 PHE A N 1
ATOM 1414 C CA . PHE A 1 170 ? -9.457 -15.587 23.710 1.00 96.88 170 PHE A CA 1
ATOM 1415 C C . PHE A 1 170 ? -10.799 -15.825 24.402 1.00 96.88 170 PHE A C 1
ATOM 1417 O O . PHE A 1 170 ? -11.511 -16.796 24.133 1.00 96.88 170 PHE A O 1
ATOM 1424 N N . ARG A 1 171 ? -11.191 -14.876 25.252 1.00 94.62 171 ARG A N 1
ATOM 1425 C CA . ARG A 1 171 ? -12.515 -14.859 25.871 1.00 94.62 171 ARG A CA 1
ATOM 1426 C C . ARG A 1 171 ? -13.532 -14.217 24.930 1.00 94.62 171 ARG A C 1
ATOM 1428 O O . ARG A 1 171 ? -13.322 -13.114 24.433 1.00 94.62 171 ARG A O 1
ATOM 1435 N N . THR A 1 172 ? -14.678 -14.870 24.759 1.00 94.44 172 THR A N 1
ATOM 1436 C CA . THR A 1 172 ? -15.829 -14.256 24.083 1.00 94.44 172 THR A CA 1
ATOM 1437 C C . THR A 1 172 ? -16.476 -13.224 25.006 1.00 94.44 172 THR A C 1
ATOM 1439 O O . THR A 1 172 ? -16.890 -13.562 26.115 1.00 94.44 172 THR A O 1
ATOM 1442 N N . ILE A 1 173 ? -16.563 -11.975 24.544 1.00 92.56 173 ILE A N 1
ATOM 1443 C CA . ILE A 1 173 ? -17.215 -10.874 25.273 1.00 92.56 173 ILE A CA 1
ATOM 1444 C C . ILE A 1 173 ? -18.637 -10.588 24.770 1.00 92.56 173 ILE A C 1
ATOM 1446 O O . ILE A 1 173 ? -19.468 -10.114 25.535 1.00 92.56 173 ILE A O 1
ATOM 1450 N N . ALA A 1 174 ? -18.926 -10.912 23.506 1.00 91.12 174 ALA A N 1
ATOM 1451 C CA . ALA A 1 174 ? -20.229 -10.738 22.874 1.00 91.12 174 ALA A CA 1
ATOM 1452 C C . ALA A 1 174 ? -20.383 -11.674 21.666 1.00 91.12 174 ALA A C 1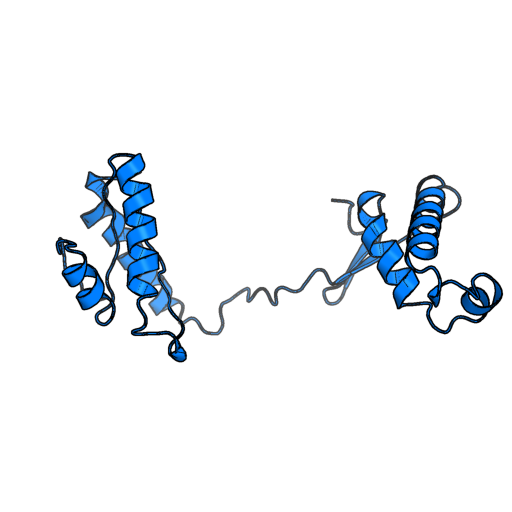
ATOM 1454 O O . ALA A 1 174 ? -19.406 -12.228 21.156 1.00 91.12 174 ALA A O 1
ATOM 1455 N N . THR A 1 175 ? -21.616 -11.869 21.205 1.00 89.38 175 THR A N 1
ATOM 1456 C CA . THR A 1 175 ? -21.929 -12.566 19.952 1.00 89.38 175 THR A CA 1
ATOM 1457 C C . THR A 1 175 ? -23.044 -11.803 19.258 1.00 89.38 175 THR A C 1
ATOM 1459 O O . THR A 1 175 ? -24.062 -11.513 19.878 1.00 89.38 175 THR A O 1
ATOM 1462 N N . GLU A 1 176 ? -22.846 -11.501 17.982 1.00 83.44 176 GLU A N 1
ATOM 1463 C CA . GLU A 1 176 ? -23.802 -10.773 17.154 1.00 83.44 176 GLU A CA 1
ATOM 1464 C C . GLU A 1 176 ? -24.074 -11.557 15.872 1.00 83.44 176 GLU A C 1
ATOM 1466 O O . GLU A 1 176 ? -23.214 -12.296 15.382 1.00 83.44 176 GLU A O 1
ATOM 1471 N N . VAL A 1 177 ? -25.280 -11.387 15.339 1.00 75.56 177 VAL A N 1
ATOM 1472 C CA . VAL A 1 177 ? -25.640 -11.823 13.991 1.00 75.56 177 VAL A CA 1
ATOM 1473 C C . VAL A 1 177 ? -25.640 -10.561 13.139 1.00 75.56 177 VAL A C 1
ATOM 1475 O O . VAL A 1 177 ? -26.462 -9.678 13.375 1.00 75.56 177 VAL A O 1
ATOM 1478 N N . VAL A 1 178 ? -24.674 -10.464 12.224 1.00 64.62 178 VAL A N 1
ATOM 1479 C CA . VAL A 1 178 ? -24.508 -9.346 11.281 1.00 64.62 178 VAL A CA 1
ATOM 1480 C C . VAL A 1 178 ? -24.955 -9.790 9.900 1.00 64.62 178 VAL A C 1
ATOM 1482 O O . VAL A 1 178 ? -24.574 -10.922 9.517 1.00 64.62 178 VAL A O 1
#

Nearest PDB structures (foldseek):
  1z4e-assembly1_B  TM=4.015E-01  e=1.888E-02  Halalkalibacterium halodurans C-125
  4ld0-assembly1_B  TM=4.025E-01  e=5.276E+00  Thermus thermophilus HB8
  7xhj-assembly1_A  TM=3.058E-01  e=2.985E+00  Deinococcus radiodurans R1 = ATCC 13939 = DSM 20539
  4ld0-assembly1_A  TM=4.116E-01  e=7.714E+00  Thermus thermophilus HB8

Mean predicted aligned error: 13.89 Å

Sequence (178 aa):
MPESILSHNGFALREATEADLPALTRIHVQGFTEEPYEQYCFPRRNEYPDDYWQWTKQSYKDFLDQPHKYTIYLLEDVKHDPGLDQRRDVNVVHFEAFSEAAGQRFHTYFAEWADKQVNLSSLVVHPDFRRRGGGTMLVRWGMDRAQAKAWPVTLCASPMGRFLYEYLEFRTIATEVV

Solvent-accessible surface area (backbone atoms only — not comparable to full-atom values): 11001 Å² total; per-residue (Å²): 130,80,72,68,80,47,75,58,95,56,31,32,34,26,70,61,52,83,88,42,38,69,58,53,35,49,50,48,68,70,68,51,74,83,38,68,65,48,51,68,79,44,72,54,38,84,82,38,49,67,60,44,49,54,52,49,33,50,51,54,48,57,38,64,76,34,65,92,80,38,82,56,72,40,77,38,71,48,69,68,62,76,61,56,90,60,61,84,88,54,58,63,70,62,50,50,55,48,50,51,55,60,51,49,49,45,63,72,73,46,46,92,42,61,87,56,48,39,71,58,87,82,88,87,66,61,78,95,56,54,98,69,54,56,66,58,51,58,51,48,56,48,45,54,60,11,57,80,68,77,29,54,70,46,69,82,71,49,86,82,49,40,62,59,41,50,75,69,67,53,79,85,87,78,86,85,92,130

pLDDT: mean 88.49, std 11.99, range [42.62, 97.88]

Secondary structure (DSSP, 8-state):
-PPEEEEETTEEEEE--GGGHHHHHHHHHHH-SS-HHHHHH-TTTTT-HHHHHHHHHHHHHHHHT-TTT---EEEEE-------SS-TT--HHHHHHHHHHHHHHHHHHSTTTTTSSEE-------GGGTTSSHHHHHHHHHHHHHHTTTPPEE-PPPTTTHHHHHHTTPPP------

InterPro domains:
  IPR000182 GNAT domain [PF00583] (114-149)
  IPR016181 Acyl-CoA N-acyltransferase [SSF55729] (11-175)
  IPR052523 Trichothecene Biosynthesis Acetyltransferases [PTHR42791] (96-174)

Foldseek 3Di:
DFDFPDDDDQKTKGWDDLVCLLVQLVCCVVVCPPPPCCCVVPVCCVVVVVVSSVVSSVVVVVQNVCCVVHIDMDIDNNPPPCVPVDPPVDPPVVVVVCVVVVVVCCCVQVVVCPPQEQEDEDQDDDPVCPPVCSSVVVVVVSVVVNVVSVGYYDYDADPVRVVVVVVVVDDDPDDDDD